Protein AF-A0A2G9RIC0-F1 (afdb_monomer_lite)

pLDDT: mean 83.83, std 17.67, range [29.66, 98.06]

Foldseek 3Di:
DKDKDKDKDWDFDDKDAADPPDDDDDPVLVVLLVVPDLDFDLVSLVVNCVVPNFKDFRIATKWKMWMKMFIFDPVVCVVVVHDPVNLCLLLQVPQPQPPDDDDTDGPRPDDPVVSCLALVDDDPDPPRDHRGPAMDTPIDAFDPVLVVVVVVCRHVSHDDDVVSVVNRRVRRVVGIDGPDGDIDTPLVVQDPPDVSSVSSSVSSVVSVVVVCVVQDQVPDDDDPPPDDGDGDD

Structure (mmCIF, N/CA/C/O backbone):
data_AF-A0A2G9RIC0-F1
#
_entry.id   AF-A0A2G9RIC0-F1
#
loop_
_atom_site.group_PDB
_atom_site.id
_atom_site.type_symbol
_atom_site.label_atom_id
_atom_site.label_alt_id
_atom_site.label_comp_id
_atom_site.label_asym_id
_atom_site.label_entity_id
_atom_site.label_seq_id
_atom_site.pdbx_PDB_ins_code
_atom_site.Cartn_x
_atom_site.Cartn_y
_atom_site.Cartn_z
_atom_site.occupancy
_atom_site.B_iso_or_equiv
_atom_site.auth_seq_id
_atom_site.auth_comp_id
_atom_site.auth_asym_id
_atom_site.auth_atom_id
_atom_site.pdbx_PDB_model_num
ATOM 1 N N . THR A 1 1 ? 25.843 6.494 -11.246 1.00 84.12 1 THR A N 1
ATOM 2 C CA . THR A 1 1 ? 24.629 6.963 -10.535 1.00 84.12 1 THR A CA 1
ATOM 3 C C . THR A 1 1 ? 23.436 6.188 -11.048 1.00 84.12 1 THR A C 1
ATOM 5 O O . THR A 1 1 ? 23.502 5.713 -12.175 1.00 84.12 1 THR A O 1
ATOM 8 N N . LYS A 1 2 ? 22.387 5.988 -10.246 1.00 90.06 2 LYS A N 1
ATOM 9 C CA . LYS A 1 2 ? 21.167 5.310 -10.706 1.00 90.06 2 LYS A CA 1
ATOM 10 C C . LYS A 1 2 ? 20.091 6.336 -11.048 1.00 90.06 2 LYS A C 1
ATOM 12 O O . LYS A 1 2 ? 19.967 7.340 -10.350 1.00 90.06 2 LYS A O 1
ATOM 17 N N . LYS A 1 3 ? 19.350 6.073 -12.117 1.00 90.69 3 LYS A N 1
ATOM 18 C CA . LYS A 1 3 ? 18.127 6.786 -12.495 1.00 90.69 3 LYS A CA 1
ATOM 19 C C . LYS A 1 3 ? 16.946 5.839 -12.311 1.00 90.69 3 LYS A C 1
ATOM 21 O O . LYS A 1 3 ? 17.118 4.628 -12.414 1.00 90.69 3 LYS A O 1
ATOM 26 N N . PHE A 1 4 ? 15.771 6.383 -12.030 1.00 90.81 4 PHE A N 1
ATOM 27 C CA . PHE A 1 4 ? 14.558 5.600 -11.818 1.00 90.81 4 PHE A CA 1
ATOM 28 C C . PHE A 1 4 ? 13.485 6.086 -12.778 1.00 90.81 4 PHE A C 1
ATOM 30 O O . PHE A 1 4 ? 13.217 7.284 -12.840 1.00 90.81 4 PHE A O 1
ATOM 37 N N . LEU A 1 5 ? 12.883 5.154 -13.506 1.00 87.69 5 LEU A N 1
ATOM 38 C CA . LEU A 1 5 ? 11.795 5.417 -14.436 1.00 87.69 5 LEU A CA 1
ATOM 39 C C . LEU A 1 5 ? 10.590 4.578 -14.008 1.00 87.69 5 LEU A C 1
ATOM 41 O O . LEU A 1 5 ? 10.713 3.367 -13.846 1.00 87.69 5 LEU A O 1
ATOM 45 N N . ARG A 1 6 ? 9.440 5.217 -13.787 1.00 88.31 6 ARG A N 1
ATOM 46 C CA . ARG A 1 6 ? 8.234 4.560 -13.266 1.00 88.31 6 ARG A CA 1
ATOM 47 C C . ARG A 1 6 ? 7.157 4.471 -14.343 1.00 88.31 6 ARG A C 1
ATOM 49 O O . ARG A 1 6 ? 6.776 5.496 -14.898 1.00 88.31 6 ARG A O 1
ATOM 56 N N . ILE A 1 7 ? 6.646 3.265 -14.582 1.00 83.06 7 ILE A N 1
ATOM 57 C CA . ILE A 1 7 ? 5.419 3.008 -15.346 1.00 83.06 7 ILE A CA 1
ATOM 58 C C . ILE A 1 7 ? 4.327 2.725 -14.339 1.00 83.06 7 ILE A C 1
ATOM 60 O O . ILE A 1 7 ? 4.460 1.779 -13.571 1.00 83.06 7 ILE A O 1
ATOM 64 N N . SER A 1 8 ? 3.245 3.494 -14.360 1.00 87.19 8 SER A N 1
ATOM 65 C CA . SER A 1 8 ? 2.073 3.177 -13.555 1.00 87.19 8 SER A CA 1
ATOM 66 C C . SER A 1 8 ? 0.781 3.310 -14.352 1.00 87.19 8 SER A C 1
ATOM 68 O O . SER A 1 8 ? 0.624 4.201 -15.184 1.00 87.19 8 SER A O 1
ATOM 70 N N . GLY A 1 9 ? -0.153 2.404 -14.090 1.00 87.62 9 GLY A N 1
ATOM 71 C CA . GLY A 1 9 ? -1.471 2.367 -14.699 1.00 87.62 9 GLY A CA 1
ATOM 72 C C . GLY A 1 9 ? -2.450 1.641 -13.789 1.00 87.62 9 GLY A C 1
ATOM 73 O O . GLY A 1 9 ? -2.086 0.701 -13.089 1.00 87.62 9 GLY A O 1
ATOM 74 N N . ASN A 1 10 ? -3.703 2.082 -13.791 1.00 91.88 10 ASN A N 1
ATOM 75 C CA . ASN A 1 10 ? -4.755 1.475 -12.987 1.00 91.88 10 ASN A CA 1
ATOM 76 C C . ASN A 1 10 ? -5.859 0.958 -13.904 1.00 91.88 10 ASN A C 1
ATOM 78 O O . ASN A 1 10 ? -6.309 1.677 -14.796 1.00 91.88 10 ASN A O 1
ATOM 82 N N . VAL A 1 11 ? -6.344 -0.247 -13.631 1.00 93.00 11 VAL A N 1
ATOM 83 C CA . VAL A 1 11 ? -7.558 -0.789 -14.242 1.00 93.00 11 VAL A CA 1
ATOM 84 C C . VAL A 1 11 ? -8.626 -0.798 -13.163 1.00 93.00 11 VAL A C 1
ATOM 86 O O . VAL A 1 11 ? -8.551 -1.564 -12.207 1.00 93.00 11 VAL A O 1
ATOM 89 N N . GLN A 1 12 ? -9.599 0.099 -13.277 1.00 95.00 12 GLN A N 1
ATOM 90 C CA . GLN A 1 12 ? -10.692 0.199 -12.319 1.00 95.00 12 GLN A CA 1
ATOM 91 C C . GLN A 1 12 ? -11.823 -0.757 -12.708 1.00 95.00 12 GLN A C 1
ATOM 93 O O . GLN A 1 12 ? -12.316 -0.695 -13.831 1.00 95.00 12 GLN A O 1
ATOM 98 N N . LEU A 1 13 ? -12.270 -1.587 -11.764 1.00 94.12 13 LEU A N 1
ATOM 99 C CA . LEU A 1 13 ? -13.409 -2.489 -11.959 1.00 94.12 13 LEU A CA 1
ATOM 100 C C . LEU A 1 13 ? -14.705 -1.918 -11.395 1.00 94.12 13 LEU A C 1
ATOM 102 O O . LEU A 1 13 ? -15.751 -1.990 -12.033 1.00 94.12 13 LEU A O 1
ATOM 106 N N . ALA A 1 14 ? -14.645 -1.359 -10.189 1.00 94.94 14 ALA A N 1
ATOM 107 C CA . ALA A 1 14 ? -15.827 -0.854 -9.511 1.00 94.94 14 ALA A CA 1
ATOM 108 C C . ALA A 1 14 ? -15.482 0.264 -8.527 1.00 94.94 14 ALA A C 1
ATOM 110 O O . ALA A 1 14 ? -14.318 0.547 -8.227 1.00 94.94 14 ALA A O 1
ATOM 111 N N . THR A 1 15 ? -16.526 0.897 -8.010 1.00 96.81 15 THR A N 1
ATOM 112 C CA . THR A 1 15 ? -16.452 1.804 -6.871 1.00 96.81 15 THR A CA 1
ATOM 113 C C . THR A 1 15 ? -17.278 1.234 -5.726 1.00 96.81 15 THR A C 1
ATOM 115 O O . THR A 1 15 ? -18.246 0.505 -5.943 1.00 96.81 15 THR A O 1
ATOM 118 N N . PHE A 1 16 ? -16.888 1.541 -4.494 1.00 95.19 16 PHE A N 1
ATOM 119 C CA . PHE A 1 16 ? -17.611 1.118 -3.303 1.00 95.19 16 PHE A CA 1
ATOM 120 C C . PHE A 1 16 ? -17.853 2.292 -2.364 1.00 95.19 16 PHE A C 1
ATOM 122 O O . PHE A 1 16 ? -17.082 3.254 -2.315 1.00 95.19 16 PHE A O 1
ATOM 129 N N . GLN A 1 17 ? -18.923 2.180 -1.584 1.00 95.44 17 GLN A N 1
ATOM 130 C CA . GLN A 1 17 ? -19.249 3.090 -0.499 1.00 95.44 17 GLN A CA 1
ATOM 131 C C . GLN A 1 17 ? -19.918 2.301 0.627 1.00 95.44 17 GLN A C 1
ATOM 133 O O . GLN A 1 17 ? -20.926 1.627 0.421 1.00 95.44 17 GLN A O 1
ATOM 138 N N . MET A 1 18 ? -19.342 2.388 1.820 1.00 92.62 18 MET A N 1
ATOM 139 C CA . MET A 1 18 ? -19.845 1.749 3.028 1.00 92.62 18 MET A CA 1
ATOM 140 C C . MET A 1 18 ? -21.090 2.469 3.543 1.00 92.62 18 MET A C 1
ATOM 142 O O . MET A 1 18 ? -21.277 3.675 3.353 1.00 92.62 18 MET A O 1
ATOM 146 N N . ARG A 1 19 ? -21.944 1.723 4.249 1.00 89.31 19 ARG A N 1
ATOM 147 C CA . ARG A 1 19 ? -23.080 2.303 4.971 1.00 89.31 19 ARG A CA 1
ATOM 148 C C . ARG A 1 19 ? -22.568 3.205 6.090 1.00 89.31 19 ARG A C 1
ATOM 150 O O . ARG A 1 19 ? -21.605 2.877 6.772 1.00 89.31 19 ARG A O 1
ATOM 157 N N . THR A 1 20 ? -23.251 4.321 6.312 1.00 81.56 20 THR A N 1
ATOM 158 C CA . THR A 1 20 ? -22.882 5.298 7.349 1.00 81.56 20 THR A CA 1
ATOM 159 C C . THR A 1 20 ? -23.362 4.913 8.750 1.00 81.56 20 THR A C 1
ATOM 161 O O . THR A 1 20 ? -22.914 5.504 9.728 1.00 81.56 20 THR A O 1
ATOM 164 N N . ARG A 1 21 ? -24.292 3.956 8.865 1.00 81.19 21 ARG A N 1
ATOM 165 C CA . ARG A 1 21 ? -24.864 3.470 10.130 1.00 81.19 21 ARG A CA 1
ATOM 166 C C . ARG A 1 21 ? -25.098 1.968 10.065 1.00 81.19 21 ARG A C 1
ATOM 168 O O . ARG A 1 21 ? -25.334 1.434 8.981 1.00 81.19 21 ARG A O 1
ATOM 175 N N . GLY A 1 22 ? -25.086 1.322 11.231 1.00 81.75 22 GLY A N 1
ATOM 176 C CA . GLY A 1 22 ? -25.329 -0.117 11.346 1.00 81.75 22 GLY A CA 1
ATOM 177 C C . GLY A 1 22 ? -24.286 -0.940 10.594 1.00 81.75 22 GLY A C 1
ATOM 178 O O . GLY A 1 22 ? -24.638 -1.896 9.906 1.00 81.75 22 GLY A O 1
ATOM 179 N N . PHE A 1 23 ? -23.020 -0.517 10.650 1.00 85.62 23 PHE A N 1
ATOM 180 C CA . PHE A 1 23 ? -21.920 -1.327 10.145 1.00 85.62 23 PHE A CA 1
ATOM 181 C C . PHE A 1 23 ? -21.813 -2.600 10.985 1.00 85.62 23 PHE A C 1
ATOM 183 O O . PHE A 1 23 ? -21.903 -2.564 12.210 1.00 85.62 23 PHE A O 1
ATOM 190 N N . VAL A 1 24 ? -21.649 -3.727 10.299 1.00 88.31 24 VAL A N 1
ATOM 191 C CA . VAL A 1 24 ? -21.395 -5.020 10.926 1.00 88.31 24 VAL A CA 1
ATOM 192 C C . VAL A 1 24 ? -19.894 -5.242 10.846 1.00 88.31 24 VAL A C 1
ATOM 194 O O . VAL A 1 24 ? -19.344 -5.353 9.752 1.00 88.31 24 VAL A O 1
ATOM 197 N N . VAL A 1 25 ? -19.240 -5.237 11.999 1.00 90.94 25 VAL A N 1
ATOM 198 C CA . VAL A 1 25 ? -17.812 -5.550 12.130 1.00 90.94 25 VAL A CA 1
ATOM 199 C C . VAL A 1 25 ? -17.625 -7.052 12.341 1.00 90.94 25 VAL A C 1
ATOM 201 O O . VAL A 1 25 ? -18.581 -7.759 12.672 1.00 90.94 25 VAL A O 1
ATOM 204 N N . SER A 1 26 ? -16.415 -7.565 12.105 1.00 94.38 26 SER A N 1
ATOM 205 C CA . SER A 1 26 ? -16.154 -8.995 12.281 1.00 94.38 26 SER A CA 1
ATOM 206 C C . SER A 1 26 ? -16.288 -9.405 13.757 1.00 94.38 26 SER A C 1
ATOM 208 O O . SER A 1 26 ? -15.971 -8.607 14.642 1.00 94.38 26 SER A O 1
ATOM 210 N N . PRO A 1 27 ? -16.712 -10.650 14.049 1.00 95.88 27 PRO A N 1
ATOM 211 C CA . PRO A 1 27 ? -16.759 -11.153 15.422 1.00 95.88 27 PRO A CA 1
ATOM 212 C C . PRO A 1 27 ? -15.401 -11.076 16.127 1.00 95.88 27 PRO A C 1
ATOM 214 O O . PRO A 1 27 ? -15.332 -10.629 17.262 1.00 95.88 27 PRO A O 1
ATOM 217 N N . THR A 1 28 ? -14.313 -11.393 15.418 1.00 97.06 28 THR A N 1
ATOM 218 C CA . THR A 1 28 ? -12.947 -11.321 15.961 1.00 97.06 28 THR A CA 1
ATOM 219 C C . THR A 1 28 ? -12.571 -9.909 16.405 1.00 97.06 28 THR A C 1
ATOM 221 O O . THR A 1 28 ? -12.023 -9.731 17.483 1.00 97.06 28 THR A O 1
ATOM 224 N N . PHE A 1 29 ? -12.946 -8.889 15.625 1.00 96.75 29 PHE A N 1
ATOM 225 C CA . PHE A 1 29 ? -12.696 -7.494 15.981 1.00 96.75 29 PHE A CA 1
ATOM 226 C C . PHE A 1 29 ? -13.448 -7.096 17.255 1.00 96.75 29 PHE A C 1
ATOM 228 O O . PHE A 1 29 ? -12.919 -6.368 18.090 1.00 96.75 29 PHE A O 1
ATOM 235 N N . ILE A 1 30 ? -14.680 -7.586 17.424 1.00 96.06 30 ILE A N 1
ATOM 236 C CA . ILE A 1 30 ? -15.465 -7.368 18.645 1.00 96.06 30 ILE A CA 1
ATOM 237 C C . ILE A 1 30 ? -14.837 -8.069 19.846 1.00 96.06 30 ILE A C 1
ATOM 239 O O . ILE A 1 30 ? -14.754 -7.468 20.918 1.00 96.06 30 ILE A O 1
ATOM 243 N N . ASP A 1 31 ? -14.399 -9.313 19.678 1.00 96.88 31 ASP A N 1
ATOM 244 C CA . ASP A 1 31 ? -13.767 -10.087 20.744 1.00 96.88 31 ASP A CA 1
ATOM 245 C C . ASP A 1 31 ? -12.469 -9.415 21.212 1.00 96.88 31 ASP A C 1
ATOM 247 O O . ASP A 1 31 ? -12.286 -9.196 22.411 1.00 96.88 31 ASP A O 1
ATOM 251 N N . ASP A 1 32 ? -11.627 -8.968 20.282 1.00 97.19 32 ASP A N 1
ATOM 252 C CA . ASP A 1 32 ? -10.382 -8.269 20.609 1.00 97.19 32 ASP A CA 1
ATOM 253 C C . ASP A 1 32 ? -10.642 -6.903 21.253 1.00 97.19 32 ASP A C 1
ATOM 255 O O . ASP A 1 32 ? -10.004 -6.549 22.246 1.00 97.19 32 ASP A O 1
ATOM 259 N N . LEU A 1 33 ? -11.649 -6.161 20.776 1.00 96.31 33 LEU A N 1
ATOM 260 C CA . LEU A 1 33 ? -12.094 -4.937 21.445 1.00 96.31 33 LEU A CA 1
ATOM 261 C C . LEU A 1 33 ? -12.552 -5.204 22.881 1.00 96.31 33 LEU A C 1
ATOM 263 O O . LEU A 1 33 ? -12.271 -4.389 23.758 1.00 96.31 33 LEU A O 1
ATOM 267 N N . ASN A 1 34 ? -13.258 -6.306 23.144 1.00 95.69 34 ASN A N 1
ATOM 268 C CA . ASN A 1 34 ? -13.693 -6.667 24.495 1.00 95.69 34 ASN A CA 1
ATOM 269 C C . ASN A 1 34 ? -12.508 -7.027 25.399 1.00 95.69 34 ASN A C 1
ATOM 271 O O . ASN A 1 34 ? -12.526 -6.654 26.575 1.00 95.69 34 ASN A O 1
ATOM 275 N N . ASN A 1 35 ? -11.485 -7.679 24.844 1.00 96.06 35 ASN A N 1
ATOM 276 C CA . ASN A 1 35 ? -10.277 -8.093 25.558 1.00 96.06 35 ASN A CA 1
ATOM 277 C C . ASN A 1 35 ? -9.310 -6.937 25.856 1.00 96.06 35 ASN A C 1
ATOM 279 O O . ASN A 1 35 ? -8.510 -7.056 26.783 1.00 96.06 35 ASN A O 1
ATOM 283 N N . LEU A 1 36 ? -9.409 -5.806 25.142 1.00 96.81 36 LEU A N 1
ATOM 284 C CA . LEU A 1 36 ? -8.615 -4.620 25.468 1.00 96.81 36 LEU A CA 1
ATOM 285 C C . LEU A 1 36 ? -8.855 -4.165 26.919 1.00 96.81 36 LEU A C 1
ATOM 287 O O . LEU A 1 36 ? -10.019 -4.042 27.339 1.00 96.81 36 LEU A O 1
ATOM 291 N N . PRO A 1 37 ? -7.783 -3.842 27.668 1.00 96.12 37 PRO A N 1
ATOM 292 C CA . PRO A 1 37 ? -7.888 -3.474 29.070 1.00 96.12 37 PRO A CA 1
ATOM 293 C C . PRO A 1 37 ? -8.723 -2.203 29.259 1.00 96.12 37 PRO A C 1
ATOM 295 O O . PRO A 1 37 ? -8.722 -1.284 28.436 1.00 96.12 37 PRO A O 1
ATOM 298 N N . SER A 1 38 ? -9.446 -2.143 30.380 1.00 92.38 38 SER A N 1
ATOM 299 C CA . SER A 1 38 ? -10.289 -0.990 30.731 1.00 92.38 38 SER A CA 1
ATOM 300 C C . SER A 1 38 ? -9.478 0.267 31.044 1.00 92.38 38 SER A C 1
ATOM 302 O O . SER A 1 38 ? -10.000 1.372 30.939 1.00 92.38 38 SER A O 1
ATOM 304 N N . ILE A 1 39 ? -8.206 0.106 31.413 1.00 95.31 39 ILE A N 1
ATOM 305 C CA . ILE A 1 39 ? -7.219 1.175 31.572 1.00 95.31 39 ILE A CA 1
ATOM 306 C C . ILE A 1 39 ? -6.289 1.128 30.361 1.00 95.31 39 ILE A C 1
ATOM 308 O O . ILE A 1 39 ? -5.925 0.047 29.905 1.00 95.31 39 ILE A O 1
ATOM 312 N N . TYR A 1 40 ? -5.903 2.295 29.844 1.00 97.44 40 TYR A N 1
ATOM 313 C CA . TYR A 1 40 ? -4.977 2.382 28.720 1.00 97.44 40 TYR A CA 1
ATOM 314 C C . TYR A 1 40 ? -3.659 1.653 29.008 1.00 97.44 40 TYR A C 1
ATOM 316 O O . TYR A 1 40 ? -2.929 2.026 29.928 1.00 97.44 40 TYR A O 1
ATOM 324 N N . ASP A 1 41 ? -3.341 0.680 28.159 1.00 97.88 41 ASP A N 1
ATOM 325 C CA . ASP A 1 41 ? -2.056 -0.009 28.112 1.00 97.88 41 ASP A CA 1
ATOM 326 C C . ASP A 1 41 ? -1.456 0.145 26.712 1.00 97.88 41 ASP A C 1
ATOM 328 O O . ASP A 1 41 ? -2.087 -0.222 25.720 1.00 97.88 41 ASP A O 1
ATOM 332 N N . LYS A 1 42 ? -0.250 0.714 26.618 1.00 97.19 42 LYS A N 1
ATOM 333 C CA . LYS A 1 42 ? 0.364 1.038 25.323 1.00 97.19 42 LYS A CA 1
ATOM 334 C C . LYS A 1 42 ? 0.623 -0.219 24.485 1.00 97.19 42 LYS A C 1
ATOM 336 O O . LYS A 1 42 ? 0.389 -0.176 23.284 1.00 97.19 42 LYS A O 1
ATOM 341 N N . ALA A 1 43 ? 1.078 -1.314 25.094 1.00 97.00 43 ALA A N 1
ATOM 342 C CA . ALA A 1 43 ? 1.455 -2.522 24.364 1.00 97.00 43 ALA A CA 1
ATOM 343 C C . ALA A 1 43 ? 0.224 -3.233 23.787 1.00 97.00 43 ALA A C 1
ATOM 345 O O . ALA A 1 43 ? 0.190 -3.521 22.594 1.00 97.00 43 ALA A O 1
ATOM 346 N N . GLU A 1 44 ? -0.816 -3.425 24.601 1.00 97.88 44 GLU A N 1
ATOM 347 C CA . GLU A 1 44 ? -2.067 -4.067 24.166 1.00 97.88 44 GLU A CA 1
ATOM 348 C C . GLU A 1 44 ? -2.768 -3.261 23.061 1.00 97.88 44 GLU A C 1
ATOM 350 O O . GLU A 1 44 ? -3.246 -3.810 22.068 1.00 97.88 44 GLU A O 1
ATOM 355 N N . HIS A 1 45 ? -2.797 -1.929 23.188 1.00 98.00 45 HIS A N 1
ATOM 356 C CA . HIS A 1 45 ? -3.431 -1.087 22.173 1.00 98.00 45 HIS A CA 1
ATOM 357 C C . HIS A 1 45 ? -2.590 -0.990 20.894 1.00 98.00 45 HIS A C 1
ATOM 359 O O . HIS A 1 45 ? -3.164 -0.874 19.813 1.00 98.00 45 HIS A O 1
ATOM 365 N N . PHE A 1 46 ? -1.258 -1.050 20.982 1.00 97.50 46 PHE A N 1
ATOM 366 C CA . PHE A 1 46 ? -0.396 -1.101 19.797 1.00 97.50 46 PHE A CA 1
ATOM 367 C C . PHE A 1 46 ? -0.580 -2.418 19.051 1.00 97.50 46 PHE A C 1
ATOM 369 O O . PHE A 1 46 ? -0.817 -2.380 17.849 1.00 97.50 46 PHE A O 1
ATOM 376 N N . ALA A 1 47 ? -0.611 -3.551 19.758 1.00 97.19 47 ALA A N 1
ATOM 377 C CA . ALA A 1 47 ? -0.892 -4.851 19.152 1.00 97.19 47 ALA A CA 1
ATOM 378 C C . ALA A 1 47 ? -2.241 -4.859 18.409 1.00 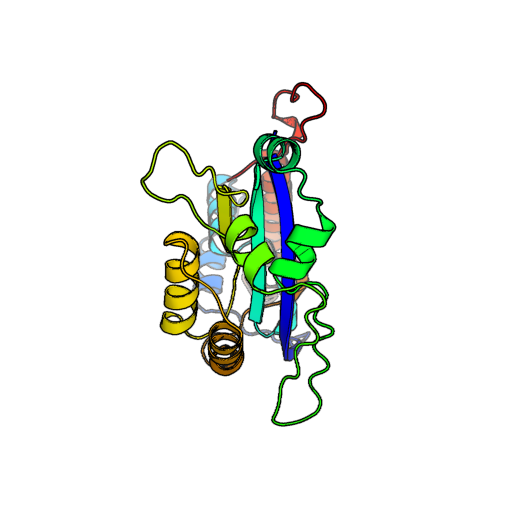97.19 47 ALA A C 1
ATOM 380 O O . ALA A 1 47 ? -2.345 -5.374 17.295 1.00 97.19 47 ALA A O 1
ATOM 381 N N . PHE A 1 48 ? -3.270 -4.216 18.976 1.00 97.69 48 PHE A N 1
ATOM 382 C CA . PHE A 1 48 ? -4.554 -4.041 18.293 1.00 97.69 48 PHE A CA 1
ATOM 383 C C . PHE A 1 48 ? -4.427 -3.220 16.996 1.00 97.69 48 PHE A C 1
ATOM 385 O O . PHE A 1 48 ? -5.007 -3.588 15.972 1.00 97.69 48 PHE A O 1
ATOM 392 N N . LEU A 1 49 ? -3.673 -2.115 17.015 1.00 97.00 49 LEU A N 1
ATOM 393 C CA . LEU A 1 49 ? -3.446 -1.274 15.833 1.00 97.00 49 LEU A CA 1
ATOM 394 C C . LEU A 1 49 ? -2.566 -1.953 14.776 1.00 97.00 49 LEU A C 1
ATOM 396 O O . LEU A 1 49 ? -2.795 -1.740 13.590 1.00 97.00 49 LEU A O 1
ATOM 400 N N . GLU A 1 50 ? -1.597 -2.772 15.170 1.00 95.44 50 GLU A N 1
ATOM 401 C CA . GLU A 1 50 ? -0.769 -3.562 14.251 1.00 95.44 50 GLU A CA 1
ATOM 402 C C . GLU A 1 50 ? -1.593 -4.658 13.566 1.00 95.44 50 GLU A C 1
ATOM 404 O O . GLU A 1 50 ? -1.422 -4.916 12.375 1.00 95.44 50 GLU A O 1
ATOM 409 N N . MET A 1 51 ? -2.541 -5.261 14.291 1.00 96.25 51 MET A N 1
ATOM 410 C CA . MET A 1 51 ? -3.427 -6.286 13.740 1.00 96.25 51 MET A CA 1
ATOM 411 C C . MET A 1 51 ? -4.491 -5.710 12.797 1.00 96.25 51 MET A C 1
ATOM 413 O O . MET A 1 51 ? -4.740 -6.272 11.730 1.00 96.25 51 MET A O 1
ATOM 417 N N . TYR A 1 52 ? -5.145 -4.612 13.185 1.00 96.69 52 TYR A N 1
ATOM 418 C CA . TYR A 1 52 ? -6.320 -4.096 12.470 1.00 96.69 52 TYR A CA 1
ATOM 419 C C . TYR A 1 52 ? -6.072 -2.814 11.669 1.00 96.69 52 TYR A C 1
ATOM 421 O O . TYR A 1 52 ? -6.904 -2.422 10.846 1.00 96.69 52 TYR A O 1
ATOM 429 N N . GLY A 1 53 ? -4.939 -2.155 11.887 1.00 95.69 53 GLY A N 1
ATOM 430 C CA . GLY A 1 53 ? -4.610 -0.856 11.320 1.00 95.69 53 GLY A CA 1
ATOM 431 C C . GLY A 1 53 ? -5.171 0.319 12.126 1.00 95.69 53 GLY A C 1
ATOM 432 O O . GLY A 1 53 ? -5.852 0.183 13.139 1.00 95.69 53 GLY A O 1
ATOM 433 N N . THR A 1 54 ? -4.896 1.531 11.642 1.00 96.44 54 THR A N 1
ATOM 434 C CA . THR A 1 54 ? -5.354 2.787 12.269 1.00 96.44 54 THR A CA 1
ATOM 435 C C . THR A 1 54 ? -6.624 3.348 11.633 1.00 96.44 54 THR A C 1
ATOM 437 O O . THR A 1 54 ? -7.305 4.193 12.218 1.00 96.44 54 THR A O 1
ATOM 440 N N . HIS A 1 55 ? -6.949 2.896 10.422 1.00 96.12 55 HIS A N 1
ATOM 441 C CA . HIS A 1 55 ? -8.056 3.386 9.614 1.00 96.12 55 HIS A CA 1
ATOM 442 C C . HIS A 1 55 ? -8.687 2.252 8.811 1.00 96.12 55 HIS A C 1
ATOM 444 O O . HIS A 1 55 ? -8.034 1.266 8.489 1.00 96.12 55 HIS A O 1
ATOM 450 N N . TYR A 1 56 ? -9.929 2.461 8.387 1.00 94.75 56 TYR A N 1
ATOM 451 C CA . TYR A 1 56 ? -10.619 1.599 7.433 1.00 94.75 56 TYR A CA 1
ATOM 452 C C . TYR A 1 56 ? -11.141 2.412 6.246 1.00 94.75 56 TYR A C 1
ATOM 454 O O . TYR A 1 56 ? -11.373 3.623 6.344 1.00 94.75 56 TYR A O 1
ATOM 462 N N . ALA A 1 57 ? -11.334 1.747 5.110 1.00 95.50 57 ALA A N 1
ATOM 463 C CA . ALA A 1 57 ? -11.842 2.387 3.907 1.00 95.50 57 ALA A CA 1
ATOM 464 C C . ALA A 1 57 ? -13.373 2.541 3.958 1.00 95.50 57 ALA A C 1
ATOM 466 O O . ALA A 1 57 ? -14.104 1.556 4.041 1.00 95.50 57 ALA A O 1
ATOM 467 N N . VAL A 1 58 ? -13.872 3.777 3.860 1.00 95.56 58 VAL A N 1
ATOM 468 C CA . VAL A 1 58 ? -15.322 4.067 3.836 1.00 95.56 58 VAL A CA 1
ATOM 469 C C . VAL A 1 58 ? -15.891 4.135 2.425 1.00 95.56 58 VAL A C 1
ATOM 471 O O . VAL A 1 58 ? -17.086 3.946 2.225 1.00 95.56 58 VAL A O 1
ATOM 474 N N . SER A 1 59 ? -15.062 4.446 1.438 1.00 96.69 59 SER A N 1
ATOM 475 C CA . SER A 1 59 ? -15.448 4.497 0.029 1.00 96.69 59 SER A CA 1
ATOM 476 C C . SER A 1 59 ? -14.203 4.533 -0.834 1.00 96.69 59 SER A C 1
ATOM 478 O O . SER A 1 59 ? -13.189 5.081 -0.400 1.00 96.69 59 SER A O 1
ATOM 480 N N . GLY A 1 60 ? -14.279 4.068 -2.071 1.00 96.75 60 GLY A N 1
ATOM 481 C CA . GLY A 1 60 ? -13.135 4.121 -2.965 1.00 96.75 60 GLY A CA 1
ATOM 482 C C . GLY A 1 60 ? -13.348 3.401 -4.280 1.00 96.75 60 GLY A C 1
ATOM 483 O O . GLY A 1 60 ? -14.460 2.996 -4.613 1.00 96.75 60 GLY A O 1
ATOM 484 N N . ASN A 1 61 ? -12.249 3.234 -5.003 1.00 97.00 61 ASN A N 1
ATOM 485 C CA . ASN A 1 61 ? -12.197 2.509 -6.264 1.00 97.00 61 ASN A CA 1
ATOM 486 C C . ASN A 1 61 ? -11.463 1.189 -6.037 1.00 97.00 61 ASN A C 1
ATOM 488 O O . ASN A 1 61 ? -10.422 1.171 -5.375 1.00 97.00 61 ASN A O 1
ATOM 492 N N . ILE A 1 62 ? -11.993 0.112 -6.605 1.00 96.31 62 ILE A N 1
ATOM 493 C CA . ILE A 1 62 ? -11.400 -1.222 -6.560 1.00 96.31 62 ILE A CA 1
ATOM 494 C C . ILE A 1 62 ? -11.028 -1.661 -7.979 1.00 96.31 62 ILE A C 1
ATOM 496 O O . ILE A 1 62 ? -11.712 -1.314 -8.950 1.00 96.31 62 ILE A O 1
ATOM 500 N N . GLY A 1 63 ? -9.930 -2.391 -8.116 1.00 96.56 63 GLY A N 1
ATOM 501 C CA . GLY A 1 63 ? -9.416 -2.808 -9.411 1.00 96.56 63 GLY A CA 1
ATOM 502 C C . GLY A 1 63 ? -8.025 -3.413 -9.299 1.00 96.56 63 GLY A C 1
ATOM 503 O O . GLY A 1 63 ? -7.751 -4.136 -8.352 1.00 96.56 63 GLY A O 1
ATOM 504 N N . GLY A 1 64 ? -7.153 -3.126 -10.257 1.00 95.75 64 GLY A N 1
ATOM 505 C CA . GLY A 1 64 ? -5.760 -3.567 -10.252 1.00 95.75 64 GLY A CA 1
ATOM 506 C C . GLY A 1 64 ? -4.826 -2.411 -10.562 1.00 95.75 64 GLY A C 1
ATOM 507 O O . GLY A 1 64 ? -5.173 -1.490 -11.310 1.00 95.75 64 GLY A O 1
ATOM 508 N N . LYS A 1 65 ? -3.647 -2.449 -9.955 1.00 95.00 65 LYS A N 1
ATOM 509 C CA . LYS A 1 65 ? -2.606 -1.440 -10.104 1.00 95.00 65 LYS A CA 1
ATOM 510 C C . LYS A 1 65 ? -1.400 -2.095 -10.749 1.00 95.00 65 LYS A C 1
ATOM 512 O O . LYS A 1 65 ? -0.819 -3.020 -10.197 1.00 95.00 65 LYS A O 1
ATOM 517 N N . TYR A 1 66 ? -1.027 -1.599 -11.913 1.00 91.12 66 TYR A N 1
ATOM 518 C CA . TYR A 1 66 ? 0.187 -1.976 -12.611 1.00 91.12 66 TYR A CA 1
ATOM 519 C C . TYR A 1 66 ? 1.228 -0.899 -12.340 1.00 91.12 66 TYR A C 1
ATOM 521 O O . TYR A 1 66 ? 1.037 0.236 -12.763 1.00 91.12 66 TYR A O 1
ATOM 529 N N . ASP A 1 67 ? 2.292 -1.202 -11.601 1.00 90.44 67 ASP A N 1
ATOM 530 C CA . ASP A 1 67 ? 3.265 -0.194 -11.175 1.00 90.44 67 ASP A CA 1
ATOM 531 C C . ASP A 1 67 ? 4.670 -0.795 -11.166 1.00 90.44 67 ASP A C 1
ATOM 533 O O . ASP A 1 67 ? 4.974 -1.668 -10.361 1.00 90.44 67 ASP A O 1
ATOM 537 N N . LEU A 1 68 ? 5.515 -0.363 -12.098 1.00 88.12 68 LEU A N 1
ATOM 538 C CA . LEU A 1 68 ? 6.869 -0.867 -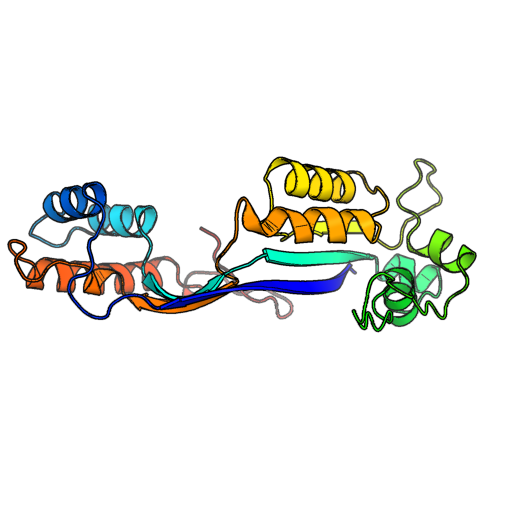12.305 1.00 88.12 68 LEU A CA 1
ATOM 539 C C . LEU A 1 68 ? 7.875 0.273 -12.211 1.00 88.12 68 LEU A C 1
ATOM 541 O O . LEU A 1 68 ? 7.700 1.322 -12.830 1.00 88.12 68 LEU A O 1
ATOM 545 N N . VAL A 1 69 ? 8.977 0.047 -11.501 1.00 89.75 69 VAL A N 1
ATOM 546 C CA . VAL A 1 69 ? 10.102 0.983 -11.422 1.00 89.75 69 VAL A CA 1
ATOM 547 C C . VAL A 1 69 ? 11.343 0.351 -12.042 1.00 89.75 69 VAL A C 1
ATOM 549 O O . VAL A 1 69 ? 11.931 -0.580 -11.494 1.00 89.75 69 VAL A O 1
ATOM 552 N N . TYR A 1 70 ? 11.772 0.896 -13.174 1.00 86.25 70 TYR A N 1
ATOM 553 C CA . TYR A 1 70 ? 13.014 0.548 -13.849 1.00 86.25 70 TYR A CA 1
ATOM 554 C C . TYR A 1 70 ? 14.171 1.319 -13.219 1.00 86.25 70 TYR A C 1
ATOM 556 O O . TYR A 1 70 ? 14.190 2.551 -13.207 1.00 86.25 70 TYR A O 1
ATOM 564 N N . VAL A 1 71 ? 15.157 0.588 -12.712 1.00 89.50 71 VAL A N 1
ATOM 565 C CA . VAL A 1 71 ? 16.413 1.131 -12.197 1.00 89.50 71 VAL A CA 1
ATOM 566 C C . VAL A 1 71 ? 17.416 1.144 -13.341 1.00 89.50 71 VAL A C 1
ATOM 568 O O . VAL A 1 71 ? 17.879 0.093 -13.778 1.00 89.50 71 VAL A O 1
ATOM 571 N N . LEU A 1 72 ? 17.762 2.328 -13.828 1.00 88.56 72 LEU A N 1
ATOM 572 C CA . LEU A 1 72 ? 18.668 2.534 -14.954 1.00 88.56 72 LEU A CA 1
ATOM 573 C C . LEU A 1 72 ? 20.070 2.908 -14.463 1.00 88.56 72 LEU A C 1
ATOM 575 O O . LEU A 1 72 ? 20.234 3.616 -13.462 1.00 88.56 72 LEU A O 1
ATOM 579 N N . ASP A 1 73 ? 21.098 2.455 -15.177 1.00 89.19 73 ASP A N 1
ATOM 580 C CA . ASP A 1 73 ? 22.477 2.871 -14.934 1.00 89.19 73 ASP A CA 1
ATOM 581 C C . ASP A 1 73 ? 22.843 4.102 -15.777 1.00 89.19 73 ASP A C 1
ATOM 583 O O . ASP A 1 73 ? 23.154 4.003 -16.965 1.00 89.19 73 ASP A O 1
ATOM 587 N N . ASP A 1 74 ? 22.832 5.277 -15.142 1.00 89.69 74 ASP A N 1
ATOM 588 C CA . ASP A 1 74 ? 23.120 6.561 -15.797 1.00 89.69 74 ASP A CA 1
ATOM 589 C C . ASP A 1 74 ? 24.535 6.610 -16.397 1.00 89.69 74 ASP A C 1
ATOM 591 O O . ASP A 1 74 ? 24.770 7.277 -17.405 1.00 89.69 74 ASP A O 1
ATOM 595 N N . THR A 1 75 ? 25.489 5.878 -15.814 1.00 89.50 75 THR A N 1
ATOM 596 C CA . THR A 1 75 ? 26.854 5.813 -16.345 1.00 89.50 75 THR A CA 1
ATOM 597 C C . THR A 1 75 ? 26.869 5.047 -17.667 1.00 89.50 75 THR A C 1
ATOM 599 O O . THR A 1 75 ? 27.464 5.508 -18.642 1.00 89.50 75 THR A O 1
ATOM 602 N N . VAL A 1 76 ? 26.177 3.906 -17.730 1.00 87.00 76 VAL A N 1
ATOM 603 C CA . VAL A 1 76 ? 26.072 3.094 -18.954 1.00 87.00 76 VAL A CA 1
ATOM 604 C C . VAL A 1 76 ? 25.292 3.835 -20.040 1.00 87.00 76 VAL A C 1
ATOM 606 O O . VAL A 1 76 ? 25.701 3.800 -21.201 1.00 87.00 76 VAL A O 1
ATOM 609 N N . MET A 1 77 ? 24.222 4.552 -19.679 1.00 86.62 77 MET A N 1
ATOM 610 C CA . MET A 1 77 ? 23.469 5.397 -20.616 1.00 86.62 77 MET A CA 1
ATOM 611 C C . MET A 1 77 ? 24.362 6.454 -21.270 1.00 86.62 77 MET A C 1
ATOM 613 O O . MET A 1 77 ? 24.360 6.581 -22.493 1.00 86.62 77 MET A O 1
ATOM 617 N N . LYS A 1 78 ? 25.193 7.148 -20.478 1.00 88.69 78 LYS A N 1
ATOM 618 C CA . LYS A 1 78 ? 26.158 8.139 -20.983 1.00 88.69 78 LYS A CA 1
ATOM 619 C C . LYS A 1 78 ? 27.211 7.519 -21.901 1.00 88.69 78 LYS A C 1
ATOM 621 O O . LYS A 1 78 ? 27.485 8.081 -22.956 1.00 88.69 78 LYS A O 1
ATOM 626 N N . ILE A 1 79 ? 27.762 6.355 -21.541 1.00 86.88 79 ILE A N 1
ATOM 627 C CA . ILE A 1 79 ? 28.746 5.632 -22.372 1.00 86.88 79 ILE A CA 1
ATOM 628 C C . ILE A 1 79 ? 28.135 5.216 -23.716 1.00 86.88 79 ILE A C 1
ATOM 630 O O . ILE A 1 79 ? 28.785 5.330 -24.752 1.00 86.88 79 ILE A O 1
ATOM 634 N N . LYS A 1 80 ? 26.884 4.745 -23.707 1.00 84.00 80 LYS A N 1
ATOM 635 C CA . LYS A 1 80 ? 26.163 4.312 -24.912 1.00 84.00 80 LYS A CA 1
ATOM 636 C C . LYS A 1 80 ? 25.490 5.461 -25.674 1.00 84.00 80 LYS A C 1
ATOM 638 O O . LYS A 1 80 ? 24.868 5.193 -26.698 1.00 84.00 80 LYS A O 1
ATOM 643 N N . ALA A 1 81 ? 25.612 6.701 -25.192 1.00 87.12 81 ALA A N 1
ATOM 644 C CA . ALA A 1 81 ? 24.931 7.882 -25.723 1.00 87.12 81 ALA A CA 1
ATOM 645 C C . ALA A 1 81 ? 23.411 7.675 -25.904 1.00 87.12 81 ALA A C 1
ATOM 647 O O . ALA A 1 81 ? 22.847 8.074 -26.919 1.00 87.12 81 ALA A O 1
ATOM 648 N N . VAL A 1 82 ? 22.769 7.030 -24.923 1.00 84.25 82 VAL A N 1
ATOM 649 C CA . VAL A 1 82 ? 21.322 6.769 -24.907 1.00 84.25 82 VAL A CA 1
ATOM 650 C C . VAL A 1 82 ? 20.628 7.792 -24.018 1.00 84.25 82 VAL A C 1
ATOM 652 O O . VAL A 1 82 ? 21.031 8.016 -22.874 1.00 84.25 82 VAL A O 1
ATOM 655 N N . THR A 1 83 ? 19.580 8.406 -24.551 1.00 86.44 83 THR A N 1
ATOM 656 C CA . THR A 1 83 ? 18.766 9.413 -23.859 1.00 86.44 83 THR A CA 1
ATOM 657 C C . THR A 1 83 ? 17.623 8.786 -23.062 1.00 86.44 83 THR A C 1
ATOM 659 O O . THR A 1 83 ? 17.212 7.658 -23.328 1.00 86.44 83 THR A O 1
ATOM 662 N N . ASP A 1 84 ? 17.081 9.531 -22.096 1.00 84.56 84 ASP A N 1
ATOM 663 C CA . ASP A 1 84 ? 15.933 9.077 -21.297 1.00 84.56 84 ASP A CA 1
ATOM 664 C C . ASP A 1 84 ? 14.711 8.800 -22.205 1.00 84.56 84 ASP A C 1
ATOM 666 O O . ASP A 1 84 ? 14.075 7.757 -22.084 1.00 84.56 84 ASP A O 1
ATOM 670 N N . THR A 1 85 ? 14.477 9.650 -23.213 1.00 82.19 85 THR A N 1
ATOM 671 C CA . THR A 1 85 ? 13.400 9.490 -24.207 1.00 82.19 85 THR A CA 1
ATOM 672 C C . THR A 1 85 ? 13.566 8.241 -25.073 1.00 82.19 85 THR A C 1
ATOM 674 O O . THR A 1 85 ? 12.586 7.571 -25.374 1.00 82.19 85 THR A O 1
ATOM 677 N N . GLU A 1 86 ? 14.794 7.869 -25.449 1.00 80.06 86 GLU A N 1
ATOM 678 C CA . GLU A 1 86 ? 15.027 6.619 -26.186 1.00 80.06 86 GLU A CA 1
ATOM 679 C C . GLU A 1 86 ? 14.729 5.381 -25.329 1.00 80.06 86 GLU A C 1
ATOM 681 O O . GLU A 1 86 ? 14.265 4.371 -25.859 1.00 80.06 86 GLU A O 1
ATOM 686 N N . VAL A 1 87 ? 14.971 5.442 -24.014 1.00 79.38 87 VAL A N 1
ATOM 687 C CA . VAL A 1 87 ? 14.588 4.365 -23.086 1.00 79.38 87 VAL A CA 1
ATOM 688 C C . VAL A 1 87 ? 13.068 4.292 -22.950 1.00 79.38 87 VAL A C 1
ATOM 690 O O . VAL A 1 87 ? 12.505 3.204 -23.065 1.00 79.38 87 VAL A O 1
ATOM 693 N N . GLU A 1 88 ? 12.406 5.434 -22.770 1.00 77.56 88 GLU A N 1
ATOM 694 C CA . GLU A 1 88 ? 10.944 5.552 -22.726 1.00 77.56 88 GLU A CA 1
ATOM 695 C C . GLU A 1 88 ? 10.291 5.003 -24.004 1.00 77.56 88 GLU A C 1
ATOM 697 O O . GLU A 1 88 ? 9.409 4.147 -23.953 1.00 77.56 88 GLU A O 1
ATOM 702 N N . ASP A 1 89 ? 10.763 5.412 -25.177 1.00 75.12 89 ASP A N 1
ATOM 703 C CA . ASP A 1 89 ? 10.272 4.906 -26.458 1.00 75.12 89 ASP A CA 1
ATOM 704 C C . ASP A 1 89 ? 10.427 3.385 -26.585 1.00 75.12 89 ASP A C 1
ATOM 706 O O . ASP A 1 89 ? 9.525 2.696 -27.065 1.00 75.12 89 ASP A O 1
ATOM 710 N N . CYS A 1 90 ? 11.565 2.846 -26.141 1.00 74.19 90 CYS A N 1
ATOM 711 C CA . CYS A 1 90 ? 11.853 1.418 -26.220 1.00 74.19 90 CYS A CA 1
ATOM 712 C C . CYS A 1 90 ? 11.025 0.573 -25.250 1.00 74.19 90 CYS A C 1
ATOM 714 O O . CYS A 1 90 ? 10.644 -0.548 -25.588 1.00 74.19 90 CYS A O 1
ATOM 716 N N . LEU A 1 91 ? 10.716 1.113 -24.076 1.00 73.19 91 LEU A N 1
ATOM 717 C CA . LEU A 1 91 ? 9.805 0.497 -23.115 1.00 73.19 91 LEU A CA 1
ATOM 718 C C . LEU A 1 91 ? 8.324 0.737 -23.469 1.00 73.19 91 LEU A C 1
ATOM 720 O O . LEU A 1 91 ? 7.442 0.216 -22.794 1.00 73.19 91 LEU A O 1
ATOM 724 N N . GLY A 1 92 ? 8.047 1.485 -24.542 1.00 65.19 92 GLY A N 1
ATOM 725 C CA . GLY A 1 92 ? 6.698 1.706 -25.053 1.00 65.19 92 GLY A CA 1
ATOM 726 C C . GLY A 1 92 ? 5.928 2.828 -24.354 1.00 65.19 92 GLY A C 1
ATOM 727 O O . GLY A 1 92 ? 4.709 2.866 -24.454 1.00 65.19 92 GLY A O 1
ATOM 728 N N . PHE A 1 93 ? 6.598 3.765 -23.679 1.00 58.88 93 PHE A N 1
ATOM 729 C CA . PHE A 1 93 ? 5.950 4.891 -22.988 1.00 58.88 93 PHE A CA 1
ATOM 730 C C . PHE A 1 93 ? 5.269 5.878 -23.946 1.00 58.88 93 PHE A C 1
ATOM 732 O O . PHE A 1 93 ? 4.253 6.470 -23.600 1.00 58.88 93 PHE A O 1
ATOM 739 N N . ASN A 1 94 ? 5.799 6.032 -25.164 1.00 49.06 94 ASN A N 1
ATOM 740 C CA . ASN A 1 94 ? 5.180 6.841 -26.221 1.00 49.06 94 ASN A CA 1
ATOM 741 C C . ASN A 1 94 ? 4.126 6.075 -27.033 1.00 49.06 94 ASN A C 1
ATOM 743 O O . ASN A 1 94 ? 3.619 6.587 -28.036 1.00 49.06 94 ASN A O 1
ATOM 747 N N . LEU A 1 95 ? 3.772 4.857 -26.612 1.00 49.56 95 LEU A N 1
ATOM 748 C CA . LEU A 1 95 ? 2.590 4.188 -27.124 1.00 49.56 95 LEU A CA 1
ATOM 749 C C . LEU A 1 95 ? 1.382 4.890 -26.510 1.00 49.56 95 LEU A C 1
ATOM 751 O O . LEU A 1 95 ? 0.972 4.604 -25.389 1.00 49.56 95 LEU A O 1
ATOM 755 N N . GLY A 1 96 ? 0.813 5.836 -27.256 1.00 42.78 96 GLY A N 1
ATOM 756 C CA . GLY A 1 96 ? -0.562 6.266 -27.046 1.00 42.78 96 GLY A CA 1
ATOM 757 C C . GLY A 1 96 ? -1.469 5.057 -27.239 1.00 42.78 96 GLY A C 1
ATOM 758 O O . GLY A 1 96 ? -1.929 4.800 -28.346 1.00 42.78 96 GLY A O 1
ATOM 759 N N . LEU A 1 97 ? -1.653 4.270 -26.180 1.00 42.38 97 LEU A N 1
ATOM 760 C CA . LEU A 1 97 ? -2.564 3.136 -26.142 1.00 42.38 97 LEU A CA 1
ATOM 761 C C . LEU A 1 97 ? -3.991 3.686 -26.045 1.00 42.38 97 LEU A C 1
ATOM 763 O O . LEU A 1 97 ? -4.583 3.749 -24.971 1.00 42.38 97 LEU A O 1
ATOM 767 N N . THR A 1 98 ? -4.536 4.138 -27.171 1.00 32.88 98 THR A N 1
ATOM 768 C CA . THR A 1 98 ? -5.981 4.319 -27.336 1.00 32.88 98 THR A CA 1
ATOM 769 C C . THR A 1 98 ? -6.607 2.940 -27.487 1.00 32.88 98 THR A C 1
ATOM 771 O O . THR A 1 98 ? -6.431 2.278 -28.507 1.00 32.88 98 THR A O 1
ATOM 774 N N . VAL A 1 99 ? -7.294 2.480 -26.442 1.00 34.34 99 VAL A N 1
ATOM 775 C CA . VAL A 1 99 ? -8.045 1.220 -26.454 1.00 34.34 99 VAL A CA 1
ATOM 776 C C . VAL A 1 99 ? -9.437 1.500 -27.022 1.00 34.34 99 VAL A C 1
ATOM 778 O O . VAL A 1 99 ? -10.392 1.660 -26.270 1.00 34.34 99 VAL A O 1
ATOM 781 N N . ASP A 1 100 ? -9.539 1.571 -28.349 1.00 29.66 100 ASP A N 1
ATOM 782 C CA . ASP A 1 100 ? -10.812 1.629 -29.076 1.00 29.66 100 ASP A CA 1
ATOM 783 C C . ASP A 1 100 ? -10.963 0.359 -29.940 1.00 29.66 100 ASP A C 1
ATOM 785 O O . ASP A 1 100 ? -10.562 0.320 -31.100 1.00 29.66 100 ASP A O 1
ATOM 789 N N . GLY A 1 101 ? -11.546 -0.707 -29.375 1.00 32.62 101 GLY A N 1
ATOM 790 C CA . GLY A 1 101 ? -11.922 -1.928 -30.114 1.00 32.62 101 GLY A CA 1
ATOM 791 C C . GLY A 1 101 ? -10.939 -3.113 -30.034 1.00 32.62 101 GLY A C 1
ATOM 792 O O . GLY A 1 101 ? -9.948 -3.061 -29.305 1.00 32.62 101 GLY A O 1
ATOM 793 N N . PRO A 1 102 ? -11.234 -4.240 -30.725 1.00 31.69 102 PRO A N 1
ATOM 794 C CA . PRO A 1 102 ? -10.465 -5.480 -30.637 1.00 31.69 102 PRO A CA 1
ATOM 795 C C . PRO A 1 102 ? -9.201 -5.375 -31.498 1.00 31.69 102 PRO A C 1
ATOM 797 O O . PRO A 1 102 ? -9.104 -5.947 -32.580 1.00 31.69 102 PRO A O 1
ATOM 800 N N . GLY A 1 103 ? -8.238 -4.597 -31.022 1.00 34.91 103 GLY A N 1
ATOM 801 C CA . GLY A 1 103 ? -6.947 -4.410 -31.664 1.00 34.91 103 GLY A CA 1
ATOM 802 C C . GLY A 1 103 ? -6.189 -3.284 -30.981 1.00 34.91 103 GLY A C 1
ATOM 803 O O . GLY A 1 103 ? -6.684 -2.167 -30.899 1.00 34.91 103 GLY A O 1
ATOM 804 N N . ILE A 1 104 ? -4.997 -3.581 -30.467 1.00 38.31 104 ILE A N 1
ATOM 805 C CA . ILE A 1 104 ? -4.115 -2.563 -29.900 1.00 38.31 104 ILE A CA 1
ATOM 806 C C . ILE A 1 104 ? -3.061 -2.223 -30.955 1.00 38.31 104 ILE A C 1
ATOM 808 O O . ILE A 1 104 ? -2.161 -3.021 -31.215 1.00 38.3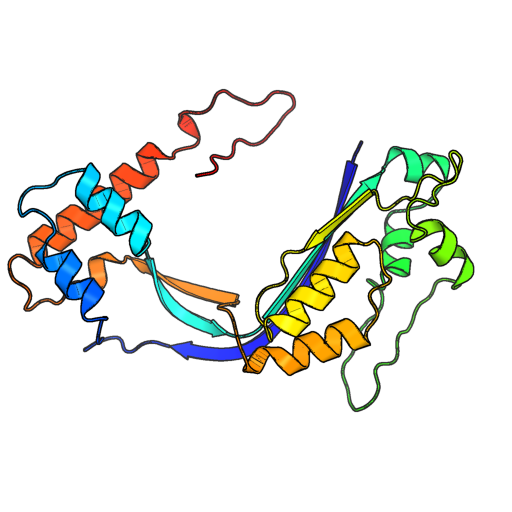1 104 ILE A O 1
ATOM 812 N N . GLU A 1 105 ? -3.173 -1.049 -31.578 1.00 34.47 105 GLU A N 1
ATOM 813 C CA . GLU A 1 105 ? -2.174 -0.550 -32.529 1.00 34.47 105 GLU A CA 1
ATOM 814 C C . GLU A 1 105 ? -1.099 0.268 -31.799 1.00 34.47 105 GLU A C 1
ATOM 816 O O . GLU A 1 105 ? -1.331 1.372 -31.307 1.00 34.47 105 GLU A O 1
ATOM 821 N N . ALA A 1 106 ? 0.109 -0.291 -31.714 1.00 42.53 106 ALA A N 1
ATOM 822 C CA . ALA A 1 106 ? 1.254 0.324 -31.055 1.00 42.53 106 ALA A CA 1
ATOM 823 C C . ALA A 1 106 ? 2.093 1.157 -32.049 1.00 42.53 106 ALA A C 1
ATOM 825 O O . ALA A 1 106 ? 2.878 0.615 -32.828 1.00 42.53 106 ALA A O 1
ATOM 826 N N . ASN A 1 107 ? 1.980 2.487 -31.995 1.00 41.38 107 ASN A N 1
ATOM 827 C CA . ASN A 1 107 ? 2.801 3.416 -32.786 1.00 41.38 107 ASN A CA 1
ATOM 828 C C . ASN A 1 107 ? 4.209 3.606 -32.179 1.00 41.38 107 ASN A C 1
ATOM 830 O O . ASN A 1 107 ? 4.518 4.655 -31.614 1.00 41.38 107 ASN A O 1
ATOM 834 N N . ALA A 1 108 ? 5.092 2.609 -32.285 1.00 47.56 108 ALA A N 1
ATOM 835 C CA . ALA A 1 108 ? 6.487 2.759 -31.855 1.00 47.56 108 ALA A CA 1
ATOM 836 C C . ALA A 1 108 ? 7.316 3.520 -32.913 1.00 47.56 108 ALA A C 1
ATOM 838 O O . ALA A 1 108 ? 7.568 3.016 -34.008 1.00 47.56 108 ALA A O 1
ATOM 839 N N . LYS A 1 109 ? 7.780 4.738 -32.591 1.00 45.19 109 LYS A N 1
ATOM 840 C CA . LYS A 1 109 ? 8.590 5.591 -33.493 1.00 45.19 109 LYS A CA 1
ATOM 841 C C . LYS A 1 109 ? 10.049 5.129 -33.664 1.00 45.19 109 LYS A C 1
ATOM 843 O O . LYS A 1 109 ? 10.738 5.607 -34.566 1.00 45.19 109 LYS A O 1
ATOM 848 N N . LEU A 1 110 ? 10.541 4.208 -32.830 1.00 51.03 110 LEU A N 1
ATOM 849 C CA . LEU A 1 110 ? 11.938 3.754 -32.828 1.00 51.03 110 LEU A CA 1
ATOM 850 C C . LEU A 1 110 ? 12.125 2.395 -33.519 1.00 51.03 110 LEU A C 1
ATOM 852 O O . LEU A 1 110 ? 11.370 1.448 -33.319 1.00 51.03 110 LEU A O 1
ATOM 856 N N . LYS A 1 111 ? 13.188 2.281 -34.328 1.00 55.00 111 LYS A N 1
ATOM 857 C CA . LYS A 1 111 ? 13.547 1.037 -35.028 1.00 55.00 111 LYS A CA 1
ATOM 858 C C . LYS A 1 111 ? 13.894 -0.064 -34.010 1.00 55.00 111 LYS A C 1
ATOM 860 O O . LYS A 1 111 ? 14.859 0.087 -33.259 1.00 55.00 111 LYS A O 1
ATOM 865 N N . ALA A 1 112 ? 13.202 -1.206 -34.085 1.00 57.41 112 ALA A N 1
ATOM 866 C CA . ALA A 1 112 ? 13.416 -2.419 -33.278 1.00 57.41 112 ALA A CA 1
ATOM 867 C C . ALA A 1 112 ? 14.888 -2.787 -32.933 1.00 57.41 112 ALA A C 1
ATOM 869 O O . ALA A 1 112 ? 15.147 -3.144 -31.780 1.00 57.41 112 ALA A O 1
ATOM 870 N N . PRO A 1 113 ? 15.888 -2.682 -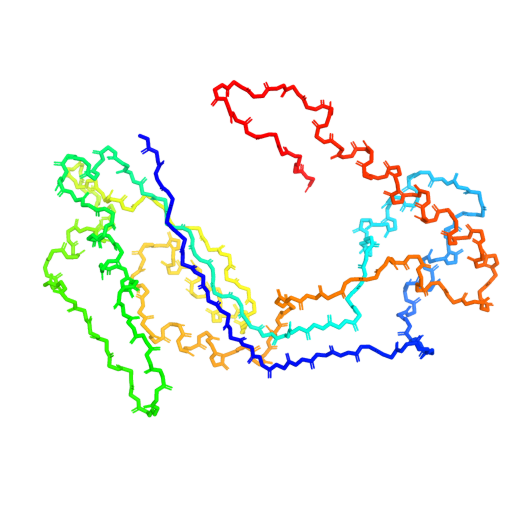33.842 1.00 58.09 113 PRO A N 1
ATOM 871 C CA . PRO A 1 113 ? 17.280 -3.010 -33.507 1.00 58.09 113 PRO A CA 1
ATOM 872 C C . PRO A 1 113 ? 17.933 -2.083 -32.469 1.00 58.09 113 PRO A C 1
ATOM 874 O O . PRO A 1 113 ? 18.795 -2.545 -31.724 1.00 58.09 113 PRO A O 1
ATOM 877 N N . LYS A 1 114 ? 17.538 -0.804 -32.375 1.00 64.12 114 LYS A N 1
ATOM 878 C CA . LYS A 1 114 ? 18.078 0.108 -31.349 1.00 64.12 114 LYS A CA 1
ATOM 879 C C . LYS A 1 114 ? 17.594 -0.286 -29.953 1.00 64.12 114 LYS A C 1
ATOM 881 O O . LYS A 1 114 ? 18.398 -0.345 -29.029 1.00 64.12 114 LYS A O 1
ATOM 886 N N . CYS A 1 115 ? 16.323 -0.660 -29.825 1.00 66.38 115 CYS A N 1
ATOM 887 C CA . CYS A 1 115 ? 15.759 -1.094 -28.550 1.00 66.38 115 CYS A CA 1
ATOM 888 C C . CYS A 1 115 ? 16.335 -2.420 -28.058 1.00 66.38 115 CYS A C 1
ATOM 890 O O . CYS A 1 115 ? 16.556 -2.569 -26.863 1.00 66.38 115 CYS A O 1
ATOM 892 N N . LYS A 1 116 ? 16.705 -3.342 -28.955 1.00 64.56 116 LYS A N 1
ATOM 893 C CA . LYS A 1 116 ? 17.394 -4.583 -28.562 1.00 64.56 116 LYS A CA 1
ATOM 894 C C . LYS A 1 116 ? 18.722 -4.327 -27.828 1.00 64.56 116 LYS A C 1
ATOM 896 O O . LYS A 1 116 ? 19.081 -5.087 -26.940 1.00 64.56 116 LYS A O 1
ATOM 901 N N . ASN A 1 117 ? 19.425 -3.241 -28.158 1.00 61.84 117 ASN A N 1
ATOM 902 C CA . ASN A 1 117 ? 20.687 -2.862 -27.509 1.00 61.84 117 ASN A CA 1
ATOM 903 C C . ASN A 1 117 ? 20.497 -2.032 -26.220 1.00 61.84 117 ASN A C 1
ATOM 905 O O . ASN A 1 117 ? 21.434 -1.923 -25.422 1.00 61.84 117 ASN A O 1
ATOM 909 N N . ILE A 1 118 ? 19.308 -1.441 -26.038 1.00 63.75 118 ILE A N 1
ATOM 910 C CA . ILE A 1 118 ? 18.926 -0.609 -24.884 1.00 63.75 118 ILE A CA 1
ATOM 911 C C . ILE A 1 118 ? 18.275 -1.468 -23.791 1.00 63.75 118 ILE A C 1
ATOM 913 O O . ILE A 1 118 ? 18.712 -1.430 -22.644 1.00 63.75 118 ILE A O 1
ATOM 917 N N . ILE A 1 119 ? 17.280 -2.274 -24.175 1.00 62.91 119 ILE A N 1
ATOM 918 C CA . ILE A 1 119 ? 16.545 -3.226 -23.323 1.00 62.91 119 ILE A CA 1
ATOM 919 C C . ILE A 1 119 ? 17.324 -4.544 -23.176 1.00 62.91 119 ILE A C 1
ATOM 921 O O . ILE A 1 119 ? 16.943 -5.407 -22.403 1.00 62.91 119 ILE A O 1
ATOM 925 N N . GLY A 1 120 ? 18.426 -4.728 -23.912 1.00 55.81 120 GLY A N 1
ATOM 926 C CA . GLY A 1 120 ? 19.291 -5.893 -23.752 1.00 55.81 120 GLY A CA 1
ATOM 927 C C . GLY A 1 120 ? 19.753 -6.019 -22.301 1.00 55.81 120 GLY A C 1
ATOM 928 O O . GLY A 1 120 ? 20.556 -5.207 -21.831 1.00 55.81 120 GLY A O 1
ATOM 929 N N . HIS A 1 121 ? 19.212 -7.019 -21.608 1.00 53.75 121 HIS A N 1
ATOM 930 C CA . HIS A 1 121 ? 19.576 -7.383 -20.245 1.00 53.75 121 HIS A CA 1
ATOM 931 C C . HIS A 1 121 ? 21.026 -7.884 -20.207 1.00 53.75 121 HIS A C 1
ATOM 933 O O . HIS A 1 121 ? 21.637 -8.119 -21.255 1.00 53.75 121 HIS A O 1
ATOM 939 N N . LYS A 1 122 ? 21.612 -7.985 -19.007 1.00 46.53 122 LYS A N 1
ATOM 940 C CA . LYS A 1 122 ? 22.985 -8.482 -18.816 1.00 46.53 122 LYS A CA 1
ATOM 941 C C . LYS A 1 122 ? 23.165 -9.804 -19.574 1.00 46.53 122 LYS A C 1
ATOM 943 O O . LYS A 1 122 ? 22.668 -10.836 -19.144 1.00 46.53 122 LYS A O 1
ATOM 948 N N . GLU A 1 123 ? 23.902 -9.785 -20.680 1.00 44.69 123 GLU A N 1
ATOM 949 C CA . GLU A 1 123 ? 24.456 -11.024 -21.219 1.00 44.69 123 GLU A CA 1
ATOM 950 C C . GLU A 1 123 ? 25.568 -11.480 -20.261 1.00 44.69 123 GLU A C 1
ATOM 952 O O . GLU A 1 123 ? 26.321 -10.652 -19.748 1.00 44.69 123 GLU A O 1
ATOM 957 N N . GLU A 1 124 ? 25.720 -12.791 -20.053 1.00 39.88 124 GLU A N 1
ATOM 958 C CA . GLU A 1 124 ? 26.805 -13.407 -19.259 1.00 39.88 124 GLU A CA 1
ATOM 959 C C . GLU A 1 124 ? 28.220 -13.093 -19.790 1.00 39.88 124 GLU A C 1
ATOM 961 O O . GLU A 1 124 ? 29.229 -13.525 -19.233 1.00 39.88 124 GLU A O 1
ATOM 966 N N . THR A 1 125 ? 28.327 -12.312 -20.867 1.00 38.22 125 THR A N 1
ATOM 967 C CA . THR A 1 125 ? 29.600 -11.835 -21.389 1.00 38.22 125 THR A CA 1
ATOM 968 C C . THR A 1 125 ? 30.049 -10.554 -20.663 1.00 38.22 125 THR A C 1
ATOM 970 O O . THR A 1 125 ? 29.285 -9.590 -20.575 1.00 38.22 125 THR A O 1
ATOM 973 N N . PRO A 1 126 ? 31.318 -10.461 -20.211 1.00 41.19 126 PRO A N 1
ATOM 974 C CA . PRO A 1 126 ? 31.841 -9.325 -19.432 1.00 41.19 126 PRO A CA 1
ATOM 975 C C . PRO A 1 126 ? 31.708 -7.931 -20.081 1.00 41.19 126 PRO A C 1
ATOM 977 O O . PRO A 1 126 ? 31.927 -6.924 -19.413 1.00 41.19 126 PRO A O 1
ATOM 980 N N . ASN A 1 127 ? 31.360 -7.856 -21.371 1.00 38.75 127 ASN A N 1
ATOM 981 C CA . ASN A 1 127 ? 31.427 -6.646 -22.194 1.00 38.75 127 ASN A CA 1
ATOM 982 C C . ASN A 1 127 ? 30.069 -6.035 -22.589 1.00 38.75 127 ASN A C 1
ATOM 984 O O . ASN A 1 127 ? 30.052 -5.042 -23.319 1.00 38.75 127 ASN A O 1
ATOM 988 N N . LYS A 1 128 ? 28.928 -6.561 -22.122 1.00 51.06 128 LYS A N 1
ATOM 989 C CA . LYS A 1 128 ? 27.603 -5.970 -22.400 1.00 51.06 128 LYS A CA 1
ATOM 990 C C . LYS A 1 128 ? 26.868 -5.603 -21.114 1.00 51.06 128 LYS A C 1
ATOM 992 O O . LYS A 1 128 ? 26.005 -6.318 -20.621 1.00 51.06 128 LYS A O 1
ATOM 997 N N . LEU A 1 129 ? 27.188 -4.422 -20.589 1.00 56.72 129 LEU A N 1
ATOM 998 C CA . LEU A 1 129 ? 26.416 -3.786 -19.521 1.00 56.72 129 LEU A CA 1
ATOM 999 C C . LEU A 1 129 ? 25.039 -3.367 -20.068 1.00 56.72 129 LEU A C 1
ATOM 1001 O O . LEU A 1 129 ? 24.956 -2.477 -20.922 1.00 56.72 129 LEU A O 1
ATOM 1005 N N . GLY A 1 130 ? 23.967 -4.015 -19.612 1.00 71.12 130 GLY A N 1
ATOM 1006 C CA . GLY A 1 130 ? 22.591 -3.571 -19.857 1.00 71.12 130 GLY A CA 1
ATOM 1007 C C . GLY A 1 130 ? 22.334 -2.193 -19.235 1.00 71.12 130 GLY A C 1
ATOM 1008 O O . GLY A 1 130 ? 22.931 -1.854 -18.212 1.00 71.12 130 GLY A O 1
ATOM 1009 N N . ILE A 1 131 ? 21.490 -1.371 -19.871 1.00 80.62 131 ILE A N 1
ATOM 1010 C CA . ILE A 1 131 ? 21.105 -0.052 -19.328 1.00 80.62 131 ILE A CA 1
ATOM 1011 C C . ILE A 1 131 ? 20.156 -0.223 -18.138 1.00 80.62 131 ILE A C 1
ATOM 1013 O O . ILE A 1 131 ? 20.280 0.486 -17.139 1.00 80.62 131 ILE A O 1
ATOM 1017 N N . ILE A 1 132 ? 19.237 -1.185 -18.236 1.00 81.56 132 ILE A N 1
ATOM 1018 C CA . ILE A 1 132 ? 18.337 -1.572 -17.153 1.00 81.56 132 ILE A CA 1
ATOM 1019 C C . ILE A 1 132 ? 19.128 -2.452 -16.185 1.00 81.56 132 ILE A C 1
ATOM 1021 O O . ILE A 1 132 ? 19.634 -3.511 -16.546 1.00 81.56 132 ILE A O 1
ATOM 1025 N N . HIS A 1 133 ? 19.275 -1.974 -14.955 1.00 81.50 133 HIS A N 1
ATOM 1026 C CA . HIS A 1 133 ? 19.974 -2.673 -13.886 1.00 81.50 133 HIS A CA 1
ATOM 1027 C C . HIS A 1 133 ? 19.058 -3.625 -13.117 1.00 81.50 133 HIS A C 1
ATOM 1029 O O . HIS A 1 133 ? 19.514 -4.680 -12.684 1.00 81.50 133 HIS A O 1
ATOM 1035 N N . LYS A 1 134 ? 17.809 -3.208 -12.888 1.00 83.69 134 LYS A N 1
ATOM 1036 C CA . LYS A 1 134 ? 16.786 -3.958 -12.156 1.00 83.69 134 LYS A CA 1
ATOM 1037 C C . LYS A 1 134 ? 15.409 -3.402 -12.503 1.00 83.69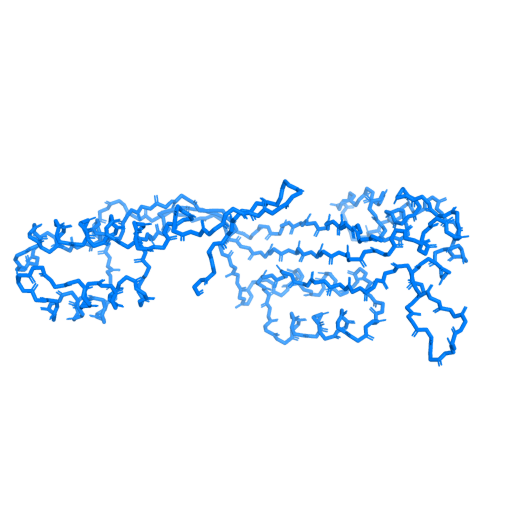 134 LYS A C 1
ATOM 1039 O O . LYS A 1 134 ? 15.286 -2.194 -12.702 1.00 83.69 134 LYS A O 1
ATOM 1044 N N . VAL A 1 135 ? 14.382 -4.245 -12.486 1.00 84.44 135 VAL A N 1
ATOM 1045 C CA . VAL A 1 135 ? 12.983 -3.807 -12.431 1.00 84.44 135 VAL A CA 1
ATOM 1046 C C . VAL A 1 135 ? 12.414 -4.148 -11.056 1.00 84.44 135 VAL A C 1
ATOM 1048 O O . VAL A 1 135 ? 12.659 -5.227 -10.521 1.00 84.44 135 VAL A O 1
ATOM 1051 N N . VAL A 1 136 ? 11.717 -3.199 -10.439 1.00 87.94 136 VAL A N 1
ATOM 1052 C CA . VAL A 1 136 ? 11.002 -3.397 -9.174 1.00 87.94 136 VAL A CA 1
ATOM 1053 C C . VAL A 1 136 ? 9.513 -3.371 -9.481 1.00 87.94 136 VAL A C 1
ATOM 1055 O O . VAL A 1 136 ? 9.020 -2.379 -10.016 1.00 87.94 136 VAL A O 1
ATOM 1058 N N . SER A 1 137 ? 8.820 -4.463 -9.166 1.00 89.75 137 SER A N 1
ATOM 1059 C CA . SER A 1 137 ? 7.381 -4.591 -9.375 1.00 89.75 137 SER A CA 1
ATOM 1060 C C . SER A 1 137 ? 6.607 -4.213 -8.117 1.00 89.75 137 SER A C 1
ATOM 1062 O O . SER A 1 137 ? 6.896 -4.707 -7.030 1.00 89.75 137 SER A O 1
ATOM 1064 N N . PHE A 1 138 ? 5.607 -3.359 -8.295 1.00 91.56 138 PHE A N 1
ATOM 1065 C CA . PHE A 1 138 ? 4.565 -3.006 -7.333 1.00 91.56 138 PHE A CA 1
ATOM 1066 C C . PHE A 1 138 ? 3.182 -3.309 -7.935 1.00 91.56 138 PHE A C 1
ATOM 1068 O O . PHE A 1 138 ? 2.220 -2.575 -7.702 1.00 91.56 138 PHE A O 1
ATOM 1075 N N . VAL A 1 139 ? 3.096 -4.348 -8.775 1.00 92.00 139 VAL A N 1
ATOM 1076 C CA . VAL A 1 139 ? 1.833 -4.794 -9.372 1.00 92.00 139 VAL A CA 1
ATOM 1077 C C . VAL A 1 139 ? 0.951 -5.420 -8.291 1.00 92.00 139 VAL A C 1
ATOM 1079 O O . VAL A 1 139 ? 1.361 -6.360 -7.611 1.00 92.00 139 VAL A O 1
ATOM 1082 N N . GLU A 1 140 ? -0.270 -4.909 -8.152 1.00 94.06 140 GLU A N 1
ATOM 1083 C CA . GLU A 1 140 ? -1.243 -5.315 -7.140 1.00 94.06 140 GLU A CA 1
ATOM 1084 C C . GLU A 1 140 ? -2.590 -5.657 -7.792 1.00 94.06 140 GLU A C 1
ATOM 1086 O O . GLU A 1 140 ? -3.056 -4.982 -8.716 1.00 94.06 140 GLU A O 1
ATOM 1091 N N . GLY A 1 141 ? -3.241 -6.695 -7.272 1.00 94.25 141 GLY A N 1
ATOM 1092 C CA . GLY A 1 141 ? -4.469 -7.259 -7.828 1.00 94.25 141 GLY A CA 1
ATOM 1093 C C . GLY A 1 141 ? -4.228 -8.203 -9.009 1.00 94.25 141 GLY A C 1
ATOM 1094 O O . GLY A 1 141 ? -3.101 -8.347 -9.494 1.00 94.25 141 GLY A O 1
ATOM 1095 N N . GLY A 1 142 ? -5.291 -8.871 -9.454 1.00 95.06 142 GLY A N 1
ATOM 1096 C CA . GLY A 1 142 ? -5.186 -9.963 -10.426 1.00 95.06 142 GLY A CA 1
ATOM 1097 C C . GLY A 1 142 ? -5.058 -11.331 -9.768 1.00 95.06 142 GLY A C 1
ATOM 1098 O O . GLY A 1 142 ? -4.713 -11.450 -8.589 1.00 95.06 142 GLY A O 1
ATOM 1099 N N . ALA A 1 143 ? -5.332 -12.379 -10.540 1.00 96.69 143 ALA A N 1
ATOM 1100 C CA . ALA A 1 143 ? -5.182 -13.751 -10.080 1.00 96.69 143 ALA A CA 1
ATOM 1101 C C . ALA A 1 143 ? -3.740 -14.004 -9.622 1.00 96.69 143 ALA A C 1
ATOM 1103 O O . ALA A 1 143 ? -2.786 -13.708 -10.344 1.00 96.69 143 ALA A O 1
ATOM 1104 N N . THR A 1 144 ? -3.573 -14.613 -8.444 1.00 94.12 144 THR A N 1
ATOM 1105 C CA . THR A 1 144 ? -2.257 -14.811 -7.812 1.00 94.12 144 THR A CA 1
ATOM 1106 C C . THR A 1 144 ? -1.249 -15.475 -8.749 1.00 94.12 144 THR A C 1
ATOM 1108 O O . THR A 1 144 ? -0.104 -15.040 -8.817 1.00 94.12 144 THR A O 1
ATOM 1111 N N . ALA A 1 145 ? -1.671 -16.488 -9.514 1.00 95.06 145 ALA A N 1
ATOM 1112 C CA . ALA A 1 145 ? -0.806 -17.185 -10.464 1.00 95.06 145 ALA A CA 1
ATOM 1113 C C . ALA A 1 145 ? -0.353 -16.290 -11.633 1.00 95.06 145 ALA A C 1
ATOM 1115 O O . ALA A 1 145 ? 0.808 -16.349 -12.034 1.00 95.06 145 ALA A O 1
ATOM 1116 N N . VAL A 1 146 ? -1.245 -15.440 -12.153 1.00 93.94 146 VAL A N 1
ATOM 1117 C CA . VAL A 1 146 ? -0.949 -14.524 -13.267 1.00 93.94 146 VAL A CA 1
ATOM 1118 C C . VAL A 1 146 ? 0.004 -13.424 -12.805 1.00 93.94 146 VAL A C 1
ATOM 1120 O O . VAL A 1 146 ? 1.031 -13.187 -13.440 1.00 93.94 146 VAL A O 1
ATOM 1123 N N . THR A 1 147 ? -0.272 -12.808 -11.654 1.00 92.62 147 THR A N 1
ATOM 1124 C CA . THR A 1 147 ? 0.595 -11.772 -11.076 1.00 92.62 147 THR A CA 1
ATOM 1125 C C . THR A 1 147 ? 1.964 -12.337 -10.682 1.00 92.62 147 THR A C 1
ATOM 1127 O O . THR A 1 147 ? 2.986 -11.704 -10.941 1.00 92.62 147 THR A O 1
ATOM 1130 N N . ALA A 1 148 ? 2.023 -13.555 -10.132 1.00 92.00 148 ALA A N 1
ATOM 1131 C CA . ALA A 1 148 ? 3.289 -14.225 -9.825 1.00 92.00 148 ALA A CA 1
ATOM 1132 C C . ALA A 1 148 ? 4.113 -14.523 -11.087 1.00 92.00 148 ALA A C 1
ATOM 1134 O O . ALA A 1 148 ? 5.312 -14.262 -11.102 1.00 92.00 148 ALA A O 1
ATOM 1135 N N . LYS A 1 149 ? 3.477 -15.006 -12.162 1.00 91.50 149 LYS A N 1
ATOM 1136 C CA . LYS A 1 149 ? 4.123 -15.223 -13.467 1.00 91.50 149 LYS A CA 1
ATOM 1137 C C . LYS A 1 149 ? 4.693 -13.920 -14.035 1.00 91.50 149 LYS A C 1
ATOM 1139 O O . LYS A 1 149 ? 5.834 -13.905 -14.487 1.00 91.50 149 LYS A O 1
ATOM 1144 N N . LEU A 1 150 ? 3.926 -12.830 -13.980 1.00 89.31 150 LEU A N 1
ATOM 1145 C CA . LEU A 1 150 ? 4.377 -11.505 -14.413 1.00 89.31 150 LEU A CA 1
ATOM 1146 C C . LEU A 1 150 ? 5.596 -11.030 -13.605 1.00 89.31 150 LEU A C 1
ATOM 1148 O O . LEU A 1 150 ? 6.582 -10.580 -14.186 1.00 89.31 150 LEU A O 1
ATOM 1152 N N . ASN A 1 151 ? 5.557 -11.170 -12.279 1.00 87.69 151 ASN A N 1
ATOM 1153 C CA . ASN A 1 151 ? 6.672 -10.789 -11.412 1.00 87.69 151 ASN A CA 1
ATOM 1154 C C . ASN A 1 151 ? 7.914 -11.659 -11.648 1.00 87.69 151 ASN A C 1
ATOM 1156 O O . ASN A 1 151 ? 9.010 -11.120 -11.754 1.00 87.69 151 ASN A O 1
ATOM 1160 N N . ALA A 1 152 ? 7.749 -12.973 -11.817 1.00 87.19 152 ALA A N 1
ATOM 1161 C CA . ALA A 1 152 ? 8.854 -13.880 -12.119 1.00 87.19 152 ALA A CA 1
ATOM 1162 C C . ALA A 1 152 ? 9.552 -13.505 -13.435 1.00 87.19 152 ALA A C 1
ATOM 1164 O O . ALA A 1 152 ? 10.778 -13.451 -13.489 1.00 87.19 152 ALA A O 1
ATOM 1165 N N . LYS A 1 153 ? 8.785 -13.156 -14.477 1.00 84.69 153 LYS A N 1
ATOM 1166 C CA . LYS A 1 153 ? 9.351 -12.646 -15.733 1.00 84.69 153 LYS A CA 1
ATOM 1167 C C . LYS A 1 153 ? 10.175 -11.371 -15.525 1.00 84.69 153 LYS A C 1
ATOM 1169 O O . LYS A 1 153 ? 11.266 -11.250 -16.073 1.00 84.69 153 LYS A O 1
ATOM 1174 N N . LEU A 1 154 ? 9.673 -10.435 -14.716 1.00 81.19 154 LEU A N 1
ATOM 1175 C CA . LEU A 1 154 ? 10.371 -9.185 -14.390 1.00 81.19 154 LEU A CA 1
ATOM 1176 C C . LEU A 1 154 ? 11.660 -9.413 -13.586 1.00 81.19 154 LEU A C 1
ATOM 1178 O O . LEU A 1 154 ? 12.622 -8.665 -13.755 1.00 81.19 154 LEU A O 1
ATOM 1182 N N . GLU A 1 155 ? 11.687 -10.425 -12.719 1.00 76.31 155 GLU A N 1
ATOM 1183 C CA . GLU A 1 155 ? 12.870 -10.809 -11.939 1.00 76.31 155 GLU A CA 1
ATOM 1184 C C . GLU A 1 155 ? 13.925 -11.536 -12.778 1.00 76.31 155 GLU A C 1
ATOM 1186 O O . GLU A 1 155 ? 15.122 -11.344 -12.560 1.00 76.31 155 GLU A O 1
ATOM 1191 N N . HIS A 1 156 ? 13.489 -12.346 -13.745 1.00 70.50 156 HIS A N 1
ATOM 1192 C CA . HIS A 1 156 ? 14.355 -13.124 -14.632 1.00 70.50 156 HIS A CA 1
ATOM 1193 C C . HIS A 1 156 ? 14.739 -12.399 -15.924 1.00 70.50 156 HIS A C 1
ATOM 1195 O O . HIS A 1 156 ? 15.238 -13.037 -16.851 1.00 70.50 156 HIS A O 1
ATOM 1201 N N . ASP A 1 157 ? 14.555 -11.075 -15.981 1.00 64.25 157 ASP A N 1
ATOM 1202 C CA . ASP A 1 157 ? 14.935 -10.262 -17.140 1.00 64.25 157 ASP A CA 1
ATOM 1203 C C . ASP A 1 157 ? 14.272 -10.758 -18.451 1.00 64.25 157 ASP A C 1
ATOM 1205 O O . ASP A 1 157 ? 14.803 -10.611 -19.557 1.00 64.25 157 ASP A O 1
ATOM 1209 N N . GLU A 1 158 ? 13.087 -11.367 -18.334 1.00 67.50 158 GLU A N 1
ATOM 1210 C CA . GLU A 1 158 ? 12.291 -11.796 -19.474 1.00 67.50 158 GLU A CA 1
ATOM 1211 C C . GLU A 1 158 ? 11.528 -10.611 -20.065 1.00 67.50 158 GLU A C 1
ATOM 1213 O O . GLU A 1 158 ? 11.055 -9.705 -19.372 1.00 67.50 158 GLU A O 1
ATOM 1218 N N . LYS A 1 159 ? 11.363 -10.629 -21.389 1.00 67.19 159 LYS A N 1
ATOM 1219 C CA . LYS A 1 159 ? 10.601 -9.593 -22.079 1.00 67.19 159 LYS A CA 1
ATOM 1220 C C . LYS A 1 159 ? 9.131 -9.665 -21.655 1.00 67.19 159 LYS A C 1
ATOM 1222 O O . LYS A 1 159 ? 8.450 -10.634 -21.982 1.00 67.19 159 LYS A O 1
ATOM 1227 N N . ILE A 1 160 ? 8.643 -8.595 -21.034 1.00 73.25 160 ILE A N 1
ATOM 1228 C CA . ILE A 1 160 ? 7.210 -8.352 -20.863 1.00 73.25 160 ILE A CA 1
ATOM 1229 C C . ILE A 1 160 ? 6.638 -7.841 -22.178 1.00 73.25 160 ILE A C 1
ATOM 1231 O O . ILE A 1 160 ? 7.187 -6.920 -22.795 1.00 73.25 160 ILE A O 1
ATOM 1235 N N . ASP A 1 161 ? 5.544 -8.446 -22.617 1.00 71.25 161 ASP A N 1
ATOM 1236 C CA . ASP A 1 161 ? 4.786 -7.960 -23.760 1.00 71.25 161 ASP A CA 1
ATOM 1237 C C . ASP A 1 161 ? 3.372 -7.523 -23.368 1.00 71.25 161 ASP A C 1
ATOM 1239 O O . ASP A 1 161 ? 2.958 -7.559 -22.208 1.00 71.25 161 ASP A O 1
ATOM 1243 N N . ILE A 1 162 ? 2.631 -7.042 -24.361 1.00 76.62 162 ILE A N 1
ATOM 1244 C CA . ILE A 1 162 ? 1.281 -6.542 -24.140 1.00 76.62 162 ILE A CA 1
ATOM 1245 C C . ILE A 1 162 ? 0.297 -7.644 -23.731 1.00 76.62 162 ILE A C 1
ATOM 1247 O O . ILE A 1 162 ? -0.679 -7.353 -23.045 1.00 76.62 162 ILE A O 1
ATOM 1251 N N . ASN A 1 163 ? 0.549 -8.901 -24.103 1.00 81.81 163 ASN A N 1
ATOM 1252 C CA . ASN A 1 163 ? -0.307 -10.017 -23.722 1.00 81.81 163 ASN A CA 1
ATOM 1253 C C . ASN A 1 163 ? -0.176 -10.312 -22.229 1.00 81.81 163 ASN A C 1
ATOM 1255 O O . ASN A 1 163 ? -1.189 -10.597 -21.604 1.00 81.81 163 ASN A O 1
ATOM 1259 N N . ASP A 1 164 ? 1.021 -10.176 -21.648 1.00 85.50 164 ASP A N 1
ATOM 1260 C CA . ASP A 1 164 ? 1.212 -10.306 -20.196 1.00 85.50 164 ASP A CA 1
ATOM 1261 C C . ASP A 1 164 ? 0.377 -9.266 -19.427 1.00 85.50 164 ASP A C 1
ATOM 1263 O O . ASP A 1 164 ? -0.261 -9.583 -18.422 1.00 85.50 164 ASP A O 1
ATOM 1267 N N . PHE A 1 165 ? 0.328 -8.026 -19.930 1.00 85.06 165 PHE A N 1
ATOM 1268 C CA . PHE A 1 165 ? -0.528 -6.981 -19.366 1.00 85.06 165 PHE A CA 1
ATOM 1269 C C . PHE A 1 165 ? -2.018 -7.303 -19.533 1.00 85.06 165 PHE A C 1
ATOM 1271 O O . PHE A 1 165 ? -2.778 -7.167 -18.578 1.00 85.06 165 PHE A O 1
ATOM 1278 N N . VAL A 1 166 ? -2.447 -7.727 -20.725 1.00 88.62 166 VAL A N 1
ATOM 1279 C CA . VAL A 1 166 ? -3.854 -8.062 -21.004 1.00 88.62 166 VAL A CA 1
ATOM 1280 C C . VAL A 1 166 ? -4.315 -9.266 -20.175 1.00 88.62 166 VAL A C 1
ATOM 1282 O O . VAL A 1 166 ? -5.416 -9.232 -19.630 1.00 88.62 166 VAL A O 1
ATOM 1285 N N . GLU A 1 167 ? -3.478 -10.296 -20.032 1.00 92.75 167 GLU A N 1
ATOM 1286 C CA . GLU A 1 167 ? -3.735 -11.472 -19.191 1.00 92.75 167 GLU A CA 1
ATOM 1287 C C . GLU A 1 167 ? -3.900 -11.055 -17.723 1.00 92.75 167 GLU A C 1
ATOM 1289 O O . GLU A 1 167 ? -4.894 -11.409 -17.084 1.00 92.75 167 GLU A O 1
ATOM 1294 N N . TRP A 1 168 ? -2.981 -10.229 -17.207 1.00 94.06 168 TRP A N 1
ATOM 1295 C CA . TRP A 1 168 ? -3.096 -9.666 -15.862 1.00 94.06 168 TRP A CA 1
ATOM 1296 C C . TRP A 1 168 ? -4.376 -8.841 -15.697 1.00 94.06 168 TRP A C 1
ATOM 1298 O O . TRP A 1 168 ? -5.144 -9.100 -14.769 1.00 94.06 168 TRP A O 1
ATOM 1308 N N . ALA A 1 169 ? -4.651 -7.911 -16.613 1.00 93.38 169 ALA A N 1
ATOM 1309 C CA . ALA A 1 169 ? -5.801 -7.014 -16.545 1.00 93.38 169 ALA A CA 1
ATOM 1310 C C . ALA A 1 169 ? -7.138 -7.771 -16.574 1.00 93.38 169 ALA A C 1
ATOM 1312 O O . ALA A 1 169 ? -8.056 -7.439 -15.821 1.00 93.38 169 ALA A O 1
ATOM 1313 N N . ALA A 1 170 ? -7.237 -8.822 -17.393 1.00 94.56 170 ALA A N 1
ATOM 1314 C CA . ALA A 1 170 ? -8.408 -9.693 -17.444 1.00 94.56 170 ALA A CA 1
ATOM 1315 C C . ALA A 1 170 ? -8.617 -10.478 -16.135 1.00 94.56 170 ALA A C 1
ATOM 1317 O O . ALA A 1 170 ? -9.755 -10.773 -15.775 1.00 94.56 170 ALA A O 1
ATOM 1318 N N . SER A 1 171 ? -7.540 -10.772 -15.400 1.00 96.25 171 SER A N 1
ATOM 1319 C CA . SER A 1 171 ? -7.585 -11.538 -14.148 1.00 96.25 171 SER A CA 1
ATOM 1320 C C . SER A 1 171 ? -7.928 -10.711 -12.900 1.00 96.25 171 SER A C 1
ATOM 1322 O O . SER A 1 171 ? -8.081 -11.269 -11.815 1.00 96.25 171 SER A O 1
ATOM 1324 N N . ILE A 1 172 ? -8.046 -9.380 -13.010 1.00 96.62 172 ILE A N 1
ATOM 1325 C CA . ILE A 1 172 ? -8.268 -8.486 -11.853 1.00 96.62 172 ILE A CA 1
ATOM 1326 C C . ILE A 1 172 ? -9.547 -8.838 -11.090 1.00 96.62 172 ILE A C 1
ATOM 1328 O O . ILE A 1 172 ? -9.588 -8.675 -9.872 1.00 96.62 172 ILE A O 1
ATOM 1332 N N . GLY A 1 173 ? -10.566 -9.358 -11.780 1.00 95.44 173 GLY A N 1
ATOM 1333 C CA . GLY A 1 173 ? -11.820 -9.782 -11.156 1.00 95.44 173 GLY A CA 1
ATOM 1334 C C . GLY A 1 173 ? -11.652 -10.853 -10.073 1.00 95.44 173 GLY A C 1
ATOM 1335 O O . GLY A 1 173 ? -12.446 -10.871 -9.136 1.00 95.44 173 GLY A O 1
ATOM 1336 N N . ASP A 1 174 ? -10.612 -11.688 -10.158 1.00 96.00 174 ASP A N 1
ATOM 1337 C CA . ASP A 1 174 ? -10.391 -12.795 -9.220 1.00 96.00 174 ASP A CA 1
ATOM 1338 C C . ASP A 1 174 ? -9.886 -12.312 -7.855 1.00 96.00 174 ASP A C 1
ATOM 1340 O O . ASP A 1 174 ? -10.237 -12.873 -6.818 1.00 96.00 174 ASP A O 1
ATOM 1344 N N . ASN A 1 175 ? -9.055 -11.267 -7.847 1.00 96.44 175 ASN A N 1
ATOM 1345 C CA . ASN A 1 175 ? -8.511 -10.677 -6.627 1.00 96.44 175 ASN A CA 1
ATOM 1346 C C . ASN A 1 175 ? -8.252 -9.175 -6.830 1.00 96.44 175 ASN A C 1
ATOM 1348 O O . ASN A 1 175 ? -7.123 -8.768 -7.123 1.00 96.44 175 ASN A O 1
ATOM 1352 N N . PRO A 1 176 ? -9.295 -8.337 -6.743 1.00 96.31 176 PRO A N 1
ATOM 1353 C CA . PRO A 1 176 ? -9.159 -6.902 -6.919 1.00 96.31 176 PRO A CA 1
ATOM 1354 C C . PRO A 1 176 ? -8.645 -6.236 -5.633 1.00 96.31 176 PRO A C 1
ATOM 1356 O O . PRO A 1 176 ? -8.967 -6.642 -4.519 1.00 96.31 176 PRO A O 1
ATOM 1359 N N . VAL A 1 177 ? -7.882 -5.157 -5.787 1.00 96.38 177 VAL A N 1
ATOM 1360 C CA . VAL A 1 177 ? -7.311 -4.361 -4.693 1.00 96.38 177 VAL A CA 1
ATOM 1361 C C . VAL A 1 177 ? -7.916 -2.962 -4.637 1.00 96.38 177 VAL A C 1
ATOM 1363 O O . VAL A 1 177 ? -8.438 -2.435 -5.623 1.00 96.38 177 VAL A O 1
ATOM 1366 N N . ILE A 1 178 ? -7.841 -2.333 -3.464 1.00 95.50 178 ILE A N 1
ATOM 1367 C CA . ILE A 1 178 ? -8.257 -0.941 -3.274 1.00 95.50 178 ILE A CA 1
ATOM 1368 C C . ILE A 1 178 ? -7.212 -0.022 -3.920 1.00 95.50 178 ILE A C 1
ATOM 1370 O O . ILE A 1 178 ? -6.066 0.024 -3.488 1.00 95.50 178 ILE A O 1
ATOM 1374 N N . LEU A 1 179 ? -7.620 0.748 -4.930 1.00 93.50 179 LEU A N 1
ATOM 1375 C CA . LEU A 1 179 ? -6.735 1.663 -5.663 1.00 93.50 179 LEU A CA 1
ATOM 1376 C C . LEU A 1 179 ? -6.626 3.027 -4.980 1.00 93.50 179 LEU A C 1
ATOM 1378 O O . LEU A 1 179 ? -5.545 3.581 -4.797 1.00 93.50 179 LEU A O 1
ATOM 1382 N N . LYS A 1 180 ? -7.780 3.599 -4.631 1.00 91.69 180 LYS A N 1
ATOM 1383 C CA . LYS A 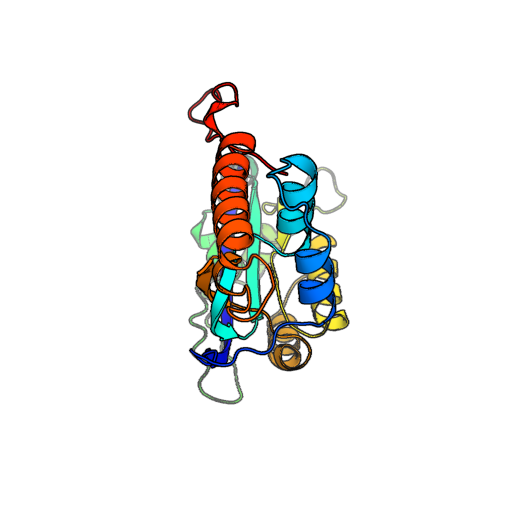1 180 ? -7.885 4.889 -3.950 1.00 91.69 180 LYS A CA 1
ATOM 1384 C C . LYS A 1 180 ? -9.082 4.844 -3.024 1.00 91.69 180 LYS A C 1
ATOM 1386 O O . LYS A 1 180 ? -10.203 4.660 -3.493 1.00 91.69 180 LYS A O 1
ATOM 1391 N N . ALA A 1 181 ? -8.843 5.046 -1.735 1.00 95.31 181 ALA A N 1
ATOM 1392 C CA . ALA A 1 181 ? -9.885 5.053 -0.723 1.00 95.31 181 ALA A CA 1
ATOM 1393 C C . ALA A 1 181 ? -9.912 6.360 0.064 1.00 95.31 181 ALA A C 1
ATOM 1395 O O . ALA A 1 181 ? -8.889 6.981 0.348 1.00 95.31 181 ALA A O 1
ATOM 1396 N N . LYS A 1 182 ? -11.125 6.745 0.448 1.00 96.69 182 LYS A N 1
ATOM 1397 C CA . LYS A 1 182 ? -11.367 7.635 1.571 1.00 96.69 182 LYS A CA 1
ATOM 1398 C C . LYS A 1 182 ? -11.323 6.786 2.836 1.00 96.69 182 LYS A C 1
ATOM 1400 O O . LYS A 1 182 ? -12.027 5.780 2.926 1.00 96.69 182 LYS A O 1
ATOM 1405 N N . MET A 1 183 ? -10.518 7.215 3.797 1.00 95.81 183 MET A N 1
ATOM 1406 C CA . MET A 1 183 ? -10.298 6.507 5.052 1.00 95.81 183 MET A CA 1
ATOM 1407 C C . MET A 1 183 ? -11.081 7.166 6.194 1.00 95.81 183 MET A C 1
ATOM 1409 O O . MET A 1 183 ? -11.305 8.378 6.178 1.00 95.81 183 MET A O 1
ATOM 1413 N N . SER A 1 184 ? -11.485 6.372 7.182 1.00 95.50 184 SER A N 1
ATOM 1414 C CA . SER A 1 184 ? -11.998 6.832 8.477 1.00 95.50 184 SER A CA 1
ATOM 1415 C C . SER A 1 184 ? -11.185 6.186 9.600 1.00 95.50 184 SER A C 1
ATOM 1417 O O . SER A 1 184 ? -10.751 5.046 9.428 1.00 95.50 184 SER A O 1
ATOM 1419 N N . PRO A 1 185 ? -10.975 6.868 10.739 1.00 96.50 185 PRO A N 1
ATOM 1420 C CA . PRO A 1 185 ? -10.243 6.297 11.864 1.00 96.50 185 PRO A CA 1
ATOM 1421 C C . PRO A 1 185 ? -10.908 5.030 12.402 1.00 96.50 185 PRO A C 1
ATOM 1423 O O . PRO A 1 185 ? -12.135 4.963 12.470 1.00 96.50 185 PRO A O 1
ATOM 1426 N N . ILE A 1 186 ? -10.110 4.048 12.817 1.00 96.25 186 ILE A N 1
ATOM 1427 C CA . ILE A 1 186 ? -10.616 2.740 13.248 1.00 96.25 186 ILE A CA 1
ATOM 1428 C C . ILE A 1 186 ? -11.423 2.802 14.548 1.00 96.25 186 ILE A C 1
ATOM 1430 O O . ILE A 1 186 ? -12.383 2.055 14.707 1.00 96.25 186 ILE A O 1
ATOM 1434 N N . TYR A 1 187 ? -11.115 3.746 15.446 1.00 95.69 187 TYR A N 1
ATOM 1435 C CA . TYR A 1 187 ? -11.867 3.921 16.694 1.00 95.69 187 TYR A CA 1
ATOM 1436 C C . TYR A 1 187 ? -13.346 4.271 16.454 1.00 95.69 187 TYR A C 1
ATOM 1438 O O . TYR A 1 187 ? -14.169 4.066 17.341 1.00 95.69 187 TYR A O 1
ATOM 1446 N N . SER A 1 188 ? -13.716 4.760 15.259 1.00 93.94 188 SER A N 1
ATOM 1447 C CA . SER A 1 188 ? -15.121 5.025 14.920 1.00 93.94 188 SER A CA 1
ATOM 1448 C C . SER A 1 188 ? -15.931 3.764 14.598 1.00 93.94 188 SER A C 1
ATOM 1450 O O . SER A 1 188 ? -17.151 3.856 14.467 1.00 93.94 188 SER A O 1
ATOM 1452 N N . LEU A 1 189 ? -15.280 2.598 14.498 1.00 94.38 189 LEU A N 1
ATOM 1453 C CA . LEU A 1 189 ? -15.934 1.296 14.340 1.00 94.38 189 LEU A CA 1
ATOM 1454 C C . LEU A 1 189 ? -16.378 0.668 15.667 1.00 94.38 189 LEU A C 1
ATOM 1456 O O . LEU A 1 189 ? -17.033 -0.373 15.640 1.00 94.38 189 LEU A O 1
ATOM 1460 N N . ILE A 1 190 ? -16.046 1.263 16.816 1.00 94.25 190 ILE A N 1
ATOM 1461 C CA . ILE A 1 190 ? -16.465 0.733 18.118 1.00 94.25 190 ILE A CA 1
ATOM 1462 C C . ILE A 1 190 ? -17.992 0.857 18.244 1.00 94.25 190 ILE A C 1
ATOM 1464 O O . ILE A 1 190 ? -18.520 1.972 18.145 1.00 94.25 190 ILE A O 1
ATOM 1468 N N . PRO A 1 191 ? -18.722 -0.250 18.478 1.00 92.44 191 PRO A N 1
ATOM 1469 C CA . PRO A 1 191 ? -20.169 -0.196 18.645 1.00 92.44 191 PRO A CA 1
ATOM 1470 C C . PRO A 1 191 ? -20.568 0.649 19.855 1.00 92.44 191 PRO A C 1
ATOM 1472 O O . PRO A 1 191 ? -19.989 0.537 20.936 1.00 92.44 191 PRO A O 1
ATOM 1475 N N . LEU A 1 192 ? -21.585 1.495 19.687 1.00 90.44 192 LEU A N 1
ATOM 1476 C CA . LEU A 1 192 ? -22.041 2.403 20.746 1.00 90.44 192 LEU A CA 1
ATOM 1477 C C . LEU A 1 192 ? -22.656 1.659 21.942 1.00 90.44 192 LEU A C 1
ATOM 1479 O O . LEU A 1 192 ? -22.603 2.160 23.063 1.00 90.44 192 LEU A O 1
ATOM 1483 N N . ASP A 1 193 ? -23.221 0.479 21.698 1.00 90.75 193 ASP A N 1
ATOM 1484 C CA . ASP A 1 193 ? -23.836 -0.424 22.672 1.00 90.75 193 ASP A CA 1
ATOM 1485 C C . ASP A 1 193 ? -22.828 -1.342 23.388 1.00 90.75 193 ASP A C 1
ATOM 1487 O O . ASP A 1 193 ? -23.196 -2.041 24.334 1.00 90.75 193 ASP A O 1
ATOM 1491 N N . MET A 1 194 ? -21.550 -1.317 22.994 1.00 92.12 194 MET A N 1
ATOM 1492 C CA . MET A 1 194 ? -20.482 -2.036 23.689 1.00 92.12 194 MET A CA 1
ATOM 1493 C C . MET A 1 194 ? -20.225 -1.435 25.080 1.00 92.12 194 MET A C 1
ATOM 1495 O O . MET A 1 194 ? -20.253 -0.217 25.284 1.00 92.12 194 MET A O 1
ATOM 1499 N N . LYS A 1 195 ? -19.908 -2.295 26.055 1.00 93.88 195 LYS A N 1
ATOM 1500 C CA . LYS A 1 195 ? -19.490 -1.859 27.393 1.00 93.88 195 LYS A CA 1
ATOM 1501 C C . LYS A 1 195 ? -18.250 -0.965 27.293 1.00 93.88 195 LYS A C 1
ATOM 1503 O O . LYS A 1 195 ? -17.272 -1.327 26.648 1.00 93.88 195 LYS A O 1
ATOM 1508 N N . GLU A 1 196 ? -18.283 0.178 27.982 1.00 94.81 196 GLU A N 1
ATOM 1509 C CA . GLU A 1 196 ? -17.171 1.144 28.014 1.00 94.81 196 GLU A CA 1
ATOM 1510 C C . GLU A 1 196 ? -16.755 1.652 26.616 1.00 94.81 196 GLU A C 1
ATOM 1512 O O . GLU A 1 196 ? -15.621 2.093 26.434 1.00 94.81 196 GLU A O 1
ATOM 1517 N N . SER A 1 197 ? -17.675 1.646 25.639 1.00 94.44 197 SER A N 1
ATOM 1518 C CA . SER A 1 197 ? -17.431 2.060 24.246 1.00 94.44 197 SER A CA 1
ATOM 1519 C C . SER A 1 197 ? -16.726 3.415 24.133 1.00 94.44 197 SER A C 1
ATOM 1521 O O . SER A 1 197 ? -15.745 3.552 23.402 1.00 94.44 197 SER A O 1
ATOM 1523 N N . TYR A 1 198 ? -17.170 4.402 24.916 1.00 95.62 198 TYR A N 1
ATOM 1524 C CA . TYR A 1 198 ? -16.555 5.728 24.971 1.00 95.62 198 TYR A CA 1
ATOM 1525 C C . TYR A 1 198 ? -15.089 5.681 25.432 1.00 95.62 198 TYR A C 1
ATOM 1527 O O . TYR A 1 198 ? -14.220 6.220 24.749 1.00 95.62 198 TYR A O 1
ATOM 1535 N N . ASN A 1 199 ? -14.794 4.995 26.541 1.00 96.44 199 ASN A N 1
ATOM 1536 C CA . ASN A 1 199 ? -13.428 4.889 27.067 1.00 96.44 199 ASN A CA 1
ATOM 1537 C C . ASN A 1 199 ? -12.519 4.127 26.096 1.00 96.44 199 ASN A C 1
ATOM 1539 O O . ASN A 1 199 ? -11.420 4.591 25.802 1.00 96.44 199 ASN A O 1
ATOM 1543 N N . LYS A 1 200 ? -12.998 3.010 25.530 1.00 96.44 200 LYS A N 1
ATOM 1544 C CA . LYS A 1 200 ? -12.267 2.247 24.505 1.00 96.44 200 LYS A CA 1
ATOM 1545 C C . LYS A 1 200 ? -11.960 3.111 23.277 1.00 96.44 200 LYS A C 1
ATOM 1547 O O . LYS A 1 200 ? -10.839 3.084 22.776 1.00 96.44 200 LYS A O 1
ATOM 1552 N N . SER A 1 201 ? -12.905 3.950 22.841 1.00 96.75 201 SER A N 1
ATOM 1553 C CA . SER A 1 201 ? -12.677 4.897 21.740 1.00 96.75 201 SER A CA 1
ATOM 1554 C C . SER A 1 201 ? -11.617 5.936 22.080 1.00 96.75 201 SER A C 1
ATOM 1556 O O . SER A 1 201 ? -10.765 6.219 21.238 1.00 96.75 201 SER A O 1
ATOM 1558 N N . GLN A 1 202 ? -11.646 6.509 23.285 1.00 97.69 202 GLN A N 1
ATOM 1559 C CA . GLN A 1 202 ? -10.634 7.477 23.709 1.00 97.69 202 GLN A CA 1
ATOM 1560 C C . GLN A 1 202 ? -9.247 6.835 23.828 1.00 97.69 202 GLN A C 1
ATOM 1562 O O . GLN A 1 202 ? -8.255 7.431 23.409 1.00 97.69 202 GLN A O 1
ATOM 1567 N N . HIS A 1 203 ? -9.172 5.613 24.355 1.00 98.06 203 HIS A N 1
ATOM 1568 C CA . HIS A 1 203 ? -7.923 4.871 24.474 1.00 98.06 203 HIS A CA 1
ATOM 1569 C C . HIS A 1 203 ? -7.333 4.507 23.113 1.00 98.06 203 HIS A C 1
ATOM 1571 O O . HIS A 1 203 ? -6.143 4.723 22.914 1.00 98.06 203 HIS A O 1
ATOM 1577 N N . LEU A 1 204 ? -8.142 4.052 22.149 1.00 97.94 204 LEU A N 1
ATOM 1578 C CA . LEU A 1 204 ? -7.662 3.817 20.783 1.00 97.94 204 LEU A CA 1
ATOM 1579 C C . LEU A 1 204 ? -7.268 5.115 20.072 1.00 97.94 204 LEU A C 1
ATOM 1581 O O . LEU A 1 204 ? -6.267 5.138 19.362 1.00 97.94 204 LEU A O 1
ATOM 1585 N N . GLN A 1 205 ? -7.997 6.215 20.281 1.00 98.06 205 GLN A N 1
ATOM 1586 C CA . GLN A 1 205 ? -7.597 7.513 19.735 1.00 98.06 205 GLN A CA 1
ATOM 1587 C C . GLN A 1 205 ? -6.229 7.950 20.279 1.00 98.06 205 GLN A C 1
ATOM 1589 O O . GLN A 1 205 ? -5.379 8.404 19.512 1.00 98.06 205 GLN A O 1
ATOM 1594 N N . LYS A 1 206 ? -6.001 7.775 21.586 1.00 98.06 206 LYS A N 1
ATOM 1595 C CA . LYS A 1 206 ? -4.698 8.020 22.209 1.00 98.06 206 LYS A CA 1
ATOM 1596 C C . LYS A 1 206 ? -3.628 7.068 21.668 1.00 98.06 206 LYS A C 1
ATOM 1598 O O . LYS A 1 206 ? -2.553 7.529 21.315 1.00 98.06 206 LYS A O 1
ATOM 1603 N N . ALA A 1 207 ? -3.931 5.777 21.543 1.00 98.06 207 ALA A N 1
ATOM 1604 C CA . ALA A 1 207 ? -3.006 4.781 21.009 1.00 98.06 207 ALA A CA 1
ATOM 1605 C C . ALA A 1 207 ? -2.504 5.158 19.613 1.00 98.06 207 ALA A C 1
ATOM 1607 O O . ALA A 1 207 ? -1.310 5.089 19.358 1.00 98.06 207 ALA A O 1
ATOM 1608 N N . ILE A 1 208 ? -3.395 5.617 18.727 1.00 97.62 208 ILE A N 1
ATOM 1609 C CA . ILE A 1 208 ? -3.019 6.061 17.377 1.00 97.62 208 ILE A CA 1
ATOM 1610 C C . ILE A 1 208 ? -2.063 7.255 17.440 1.00 97.62 208 ILE A C 1
ATOM 1612 O O . ILE A 1 208 ? -1.108 7.315 16.669 1.00 97.62 208 ILE A O 1
ATOM 1616 N N . HIS A 1 209 ? -2.308 8.203 18.347 1.00 96.94 209 HIS A N 1
ATOM 1617 C CA . HIS A 1 209 ? -1.415 9.342 18.543 1.00 96.94 209 HIS A CA 1
ATOM 1618 C C . HIS A 1 209 ? -0.032 8.890 19.028 1.00 96.94 209 HIS A C 1
ATOM 1620 O O . HIS A 1 209 ? 0.964 9.196 18.374 1.00 96.94 209 HIS A O 1
ATOM 1626 N N . ASP A 1 210 ? 0.011 8.086 20.092 1.00 97.12 210 ASP A N 1
ATOM 1627 C CA . ASP A 1 210 ? 1.250 7.535 20.645 1.00 97.12 210 ASP A CA 1
ATOM 1628 C C . ASP A 1 210 ? 2.001 6.684 19.597 1.00 97.12 210 ASP A C 1
ATOM 1630 O O . ASP A 1 210 ? 3.230 6.704 19.559 1.00 97.12 210 ASP A O 1
ATOM 1634 N N . TYR A 1 211 ? 1.289 5.950 18.731 1.00 95.25 211 TYR A N 1
ATOM 1635 C CA . TYR A 1 211 ? 1.869 5.134 17.656 1.00 95.25 211 TYR A CA 1
ATOM 1636 C C . TYR A 1 211 ? 2.547 6.018 16.600 1.00 95.25 211 TYR A C 1
ATOM 1638 O O . TYR A 1 211 ? 3.700 5.793 16.244 1.00 95.25 211 TYR A O 1
ATOM 1646 N N . ILE A 1 212 ? 1.896 7.098 16.155 1.00 93.75 212 ILE A N 1
ATOM 1647 C CA . ILE A 1 212 ? 2.497 8.055 15.208 1.00 93.75 212 ILE A CA 1
ATOM 1648 C C . ILE A 1 212 ? 3.748 8.721 15.802 1.00 93.75 212 ILE A C 1
ATOM 1650 O O . ILE A 1 212 ? 4.736 8.930 15.094 1.00 93.75 212 ILE A O 1
ATOM 1654 N N . GLU A 1 213 ? 3.726 9.058 17.093 1.00 94.06 213 GLU A N 1
ATOM 1655 C CA . GLU A 1 213 ? 4.899 9.603 17.782 1.00 94.06 213 GLU A CA 1
ATOM 1656 C C . GLU A 1 213 ? 6.019 8.567 17.934 1.00 94.06 213 GLU A C 1
ATOM 1658 O O . GLU A 1 213 ? 7.203 8.914 17.836 1.00 94.06 213 GLU A O 1
ATOM 1663 N N . GLU A 1 214 ? 5.667 7.294 18.139 1.00 92.94 214 GLU A N 1
ATOM 1664 C CA . GLU A 1 214 ? 6.639 6.215 18.272 1.00 92.94 214 GLU A CA 1
ATOM 1665 C C . GLU A 1 214 ? 7.457 6.046 16.989 1.00 92.94 214 GLU A C 1
ATOM 1667 O O . GLU A 1 214 ? 8.689 6.060 17.047 1.00 92.94 214 GLU A O 1
ATOM 1672 N N . TYR A 1 215 ? 6.781 6.008 15.842 1.00 91.38 215 TYR A N 1
ATOM 1673 C CA . TYR A 1 215 ? 7.384 5.783 14.524 1.00 91.38 215 TYR A CA 1
ATOM 1674 C C . TYR A 1 215 ? 7.679 7.083 13.759 1.00 91.38 215 TYR A C 1
ATOM 1676 O O . TYR A 1 215 ? 7.778 7.110 12.530 1.00 91.38 215 TYR A O 1
ATOM 1684 N N . SER A 1 216 ? 7.837 8.191 14.483 1.00 91.94 216 SER A N 1
ATOM 1685 C CA . SER A 1 216 ? 8.124 9.490 13.885 1.00 91.94 216 SER A CA 1
ATOM 1686 C C . SER A 1 216 ? 9.551 9.581 13.336 1.00 91.94 216 SER A C 1
ATOM 1688 O O . SER A 1 216 ? 10.532 9.282 14.025 1.00 91.94 216 SER A O 1
ATOM 1690 N N . ILE A 1 217 ? 9.683 10.133 12.124 1.00 93.62 217 ILE A N 1
ATOM 1691 C CA . ILE A 1 217 ? 10.974 10.426 11.475 1.00 93.62 217 ILE A CA 1
ATOM 1692 C C . ILE A 1 217 ? 11.877 11.353 12.306 1.00 93.62 217 ILE A C 1
ATOM 1694 O O . ILE A 1 217 ? 13.087 11.382 12.094 1.00 93.62 217 ILE A O 1
ATOM 1698 N N . CYS A 1 218 ? 11.314 12.095 13.269 1.00 91.06 218 CYS A N 1
ATOM 1699 C CA . CYS A 1 218 ? 12.055 12.988 14.162 1.00 91.06 218 CYS A CA 1
ATOM 1700 C C . CYS A 1 218 ? 13.068 12.249 15.051 1.00 91.06 218 CYS A C 1
ATOM 1702 O O . CYS A 1 218 ? 13.988 12.876 15.574 1.00 91.06 218 CYS A O 1
ATOM 1704 N N . LYS A 1 219 ? 12.911 10.932 15.227 1.00 92.12 219 LYS A N 1
ATOM 1705 C CA . LYS A 1 219 ? 13.850 10.095 15.985 1.00 92.12 219 LYS A CA 1
ATOM 1706 C C . LYS A 1 219 ? 15.073 9.672 15.165 1.00 92.12 219 LYS A C 1
ATOM 1708 O O . LYS A 1 219 ? 16.043 9.167 15.730 1.00 92.12 219 LYS A O 1
ATOM 1713 N N . CYS A 1 220 ? 15.054 9.863 13.847 1.00 93.19 220 CYS A N 1
ATOM 1714 C CA . CYS A 1 220 ? 16.152 9.475 12.971 1.00 93.19 220 CYS A CA 1
ATOM 1715 C C . CYS A 1 220 ? 17.258 10.543 12.927 1.00 93.19 220 CYS A C 1
ATOM 1717 O O . CYS A 1 220 ? 17.004 11.744 12.990 1.00 93.19 220 CYS A O 1
ATOM 1719 N N . GLN A 1 221 ? 18.507 10.105 12.753 1.00 93.44 221 GLN A N 1
ATOM 1720 C CA . GLN A 1 221 ? 19.627 11.009 12.467 1.00 93.44 221 GLN A CA 1
ATOM 1721 C C . GLN A 1 221 ? 19.515 11.566 11.041 1.00 93.44 221 GLN A C 1
ATOM 1723 O O . GLN A 1 221 ? 19.139 10.814 10.146 1.00 93.44 221 GLN A O 1
ATOM 1728 N N . PRO A 1 222 ? 19.881 12.836 10.787 1.00 92.81 222 PRO A N 1
ATOM 1729 C CA . PRO A 1 222 ? 19.739 13.445 9.469 1.00 92.81 222 PRO A CA 1
ATOM 1730 C C . PRO A 1 222 ? 20.601 12.746 8.413 1.00 92.81 222 PRO A C 1
ATOM 1732 O O . PRO A 1 222 ? 21.765 12.407 8.643 1.00 92.81 222 PRO A O 1
ATOM 1735 N N . CYS A 1 223 ? 20.050 12.586 7.210 1.00 93.44 223 CYS A N 1
ATOM 1736 C CA . CYS A 1 223 ? 20.811 12.087 6.073 1.00 93.44 223 CYS A CA 1
ATOM 1737 C C . CYS A 1 223 ? 21.756 13.164 5.523 1.00 93.44 223 CYS A C 1
ATOM 1739 O O . CYS A 1 223 ? 21.438 14.353 5.475 1.00 93.44 223 CYS A O 1
ATOM 1741 N N . ARG A 1 224 ? 22.922 12.736 5.030 1.00 94.12 224 ARG A N 1
ATOM 1742 C CA . ARG A 1 224 ? 23.828 13.610 4.271 1.00 94.12 224 ARG A CA 1
ATOM 1743 C C . ARG A 1 224 ? 23.305 13.828 2.848 1.00 94.12 224 ARG A C 1
ATOM 1745 O O . ARG A 1 224 ? 22.499 13.048 2.349 1.00 94.12 224 ARG A O 1
ATOM 1752 N N . ASN A 1 225 ? 23.822 14.861 2.180 1.00 93.00 225 ASN A N 1
ATOM 1753 C CA . ASN A 1 225 ? 23.604 15.126 0.750 1.00 93.00 225 ASN A CA 1
ATOM 1754 C C . ASN A 1 225 ? 22.123 15.250 0.339 1.00 93.00 225 ASN A C 1
ATOM 1756 O O . ASN A 1 225 ? 21.749 14.820 -0.747 1.00 93.00 225 ASN A O 1
ATOM 1760 N N . GLY A 1 226 ? 21.282 15.821 1.208 1.00 90.19 226 GLY A N 1
ATOM 1761 C CA . GLY A 1 226 ? 19.864 16.043 0.910 1.00 90.19 226 GLY A CA 1
ATOM 1762 C C . GLY A 1 226 ? 19.002 14.777 0.906 1.00 90.19 226 GLY A C 1
ATOM 1763 O O . GLY A 1 226 ? 17.916 14.796 0.337 1.00 90.19 226 GLY A O 1
ATOM 1764 N N . GLY A 1 227 ? 19.467 13.679 1.515 1.00 90.50 227 GLY A N 1
ATOM 1765 C CA . GLY A 1 227 ? 18.649 12.478 1.680 1.00 90.50 227 GLY A CA 1
ATOM 1766 C C . GLY A 1 227 ? 17.400 12.738 2.532 1.00 90.50 227 GLY A C 1
ATOM 1767 O O . GLY A 1 227 ? 17.439 13.498 3.500 1.00 90.50 227 GLY A O 1
ATOM 1768 N N . THR A 1 228 ? 16.290 12.101 2.169 1.00 92.69 228 THR A N 1
ATOM 1769 C CA . THR A 1 228 ? 15.032 12.160 2.922 1.00 92.69 228 THR A CA 1
ATOM 1770 C C . THR A 1 228 ? 14.969 11.010 3.921 1.00 92.69 228 THR A C 1
ATOM 1772 O O . THR A 1 228 ? 15.280 9.873 3.574 1.00 92.69 228 THR A O 1
ATOM 1775 N N . LEU A 1 229 ? 14.565 11.309 5.157 1.00 92.62 229 LEU A N 1
ATOM 1776 C CA . LEU A 1 229 ? 14.383 10.305 6.202 1.00 92.62 229 LEU A CA 1
ATOM 1777 C C . LEU A 1 229 ? 13.079 9.540 5.997 1.00 92.62 229 LEU A C 1
ATOM 1779 O O . LEU A 1 229 ? 12.046 10.133 5.692 1.00 92.62 229 LEU A O 1
ATOM 1783 N N . LEU A 1 230 ? 13.144 8.231 6.211 1.00 91.25 230 LEU A N 1
ATOM 1784 C CA . LEU A 1 230 ? 12.003 7.331 6.202 1.00 91.25 230 LEU A CA 1
ATOM 1785 C C . LEU A 1 230 ? 12.191 6.321 7.337 1.00 91.25 230 LEU A C 1
ATOM 1787 O O . LEU A 1 230 ? 13.286 5.784 7.501 1.00 91.25 230 LEU A O 1
ATOM 1791 N N . VAL A 1 231 ? 11.129 6.075 8.098 1.00 90.31 231 VAL A N 1
ATOM 1792 C CA . VAL A 1 231 ? 11.044 4.956 9.042 1.00 90.31 231 VAL A CA 1
ATOM 1793 C C . VAL A 1 231 ? 10.317 3.825 8.323 1.00 90.31 231 VAL A C 1
ATOM 1795 O O . VAL A 1 231 ? 9.286 4.063 7.695 1.00 90.31 231 VAL A O 1
ATOM 1798 N N . VAL A 1 232 ? 10.891 2.626 8.372 1.00 82.56 232 VAL A N 1
ATOM 1799 C CA . VAL A 1 232 ? 10.270 1.395 7.880 1.00 82.56 232 VAL A CA 1
ATOM 1800 C C . VAL A 1 232 ? 10.076 0.511 9.102 1.00 82.56 232 VAL A C 1
ATOM 1802 O O . VAL A 1 232 ? 11.059 0.239 9.794 1.00 82.56 232 VAL A O 1
ATOM 1805 N N . ASP A 1 233 ? 8.825 0.157 9.365 1.00 61.69 233 ASP A N 1
ATOM 1806 C CA . ASP A 1 233 ? 8.403 -0.837 10.356 1.00 61.69 233 ASP A CA 1
ATOM 1807 C C . ASP A 1 233 ? 8.145 -2.166 9.632 1.00 61.69 233 ASP A C 1
ATOM 1809 O O . ASP A 1 233 ? 7.537 -2.107 8.531 1.00 61.69 233 ASP A O 1
#

Secondary structure (DSSP, 8-state):
-EEEEEEEEEEEEEEEE--SSS----HHHHHHHHHS-SS--HHHHHHHHHHH-SEEEEEEEEEEEEEEEEEEEHHHHHHTT--HHHHHHHHTTT------SS-------S-HHHHHHHS----SSTT---SEEEEEE--B-S-HHHHHHHHHHHHTTPPP-HHHHHHHHHGGGGS-EEEEEEEEEGGGGS-TTSTTHHHHHHHHHHHHHHHHHHT-GGGSPPPSTTPPP----

Organism: Aquarana catesbeiana (NCBI:txid8400)

Sequence (233 aa):
TKKFLRISGNVQLATFQMRTRGFVVSPTFIDDLNNLPSIYDKAEHFAFLEMYGTHYAVSGNIGGKYDLVYVLDDTVMKIKAVTDTEVEDCLGFNLGLTVDGPGIEANAKLKAPKCKNIIGHKEETPNKLGIIHKVVSFVEGGATAVTAKLNAKLEHDEKIDINDFVEWAASIGDNPVILKAKMSPIYSLIPLDMKESYNKSQHLQKAIHDYIEEYSICKCQPCRNGGTLLVVD

InterPro domains:
  IPR001862 Membrane attack complex component/perforin/complement C9 [PR00764] (34-56)
  IPR001862 Membrane attack complex component/perforin/complement C9 [PR00764] (167-186)
  IPR001862 Membrane attack complex component/perforin/complement C9 [PR00764] (197-216)
  IPR001862 Membrane attack complex component/perforin/complement C9 [PR00764] (220-233)
  IPR020864 Membrane attack complex component/perforin (MACPF) domain [PF01823] (2-211)
  IPR020864 Membrane attack complex component/perforin (MACPF) domain [PS51412] (1-219)
  IPR020864 Membrane attack complex component/perforin (MACPF) domain [SM00457] (3-213)

Radius of gyration: 23.95 Å; chains: 1; bounding box: 57×33×67 Å